Protein AF-0000000080097095 (afdb_homodimer)

Foldseek 3Di:
DPPPPPPPPPPPPCPVPLPFFKKKFKEKEFEDFPPAGDWQWKKWKWFDDDPDIHTFFIDTAHRRRMDMGMGIDGDNDQTWMKMKIWDCRVNPDPPKTKIDMDIDDRVQMDGDGDGPDYHYPYYDHPNDDDPPIDIGHPPRD/DPPPPPPPPPPPPCPVPLPFFKKKFKEKEFEDFPPAGDWQWKKWKWFDDDPDIHTFFIDTAHRRRMDMGMGIDGDNDQTWMKMKIWDCRVNDDPPKTKIDMDIDDRVQMDGDGDGPDYHYPYYDHPNDDDPPIDIGHPPRD

pLDDT: mean 89.43, std 16.98, range [36.22, 98.94]

InterPro domains:
  IPR001534 Transthyretin-like [PF01060] (28-105)
  IPR001534 Transthyretin-like [PTHR21700] (3-140)
  IPR038479 Transthyretin-like superfamily [G3DSA:2.60.40.3330] (22-132)

Organism: NCBI:txid1611254

Sequence (282 aa):
MMKCLLVLLATISCTFAGVGFKQSVAVKGRLICNDGPAKDVRVKMYDKDVLMDTKLDDKTTDGNGEFYLTGGDSEISSIDPRVNIYHDCDDGWTPCQRRLTVGVPDKYITNGDKPTKVFDLGTIQLAGKWVGETRDCIHRHMMKCLLVLLATISCTFAGVGFKQSVAVKGRLICNDGPAKDVRVKMYDKDVLMDTKLDDKTTDGNGEFYLTGGDSEISSIDPRVNIYHDCDDGWTPCQRRLTVGVPDKYITNGDKPTKVFDLGTIQLAGKWVGETRDCIHRH

Nearest PDB structures (foldseek):
  2igl-assembly1_C  TM=6.057E-01  e=2.555E-04  Escherichia coli K-12
  4mrb-assembly1_A-2  TM=5.296E-01  e=4.686E-03  Homo sapiens
  5urm-assembly1_A  TM=3.903E-01  e=3.291E-01  Homo sapiens
  7bdk-assembly1_B  TM=3.836E-01  e=1.127E+00  Homo sapiens
  5dfz-assembly1_A  TM=5.109E-01  e=4.825E+00  Saccharomyces cerevisiae S288C

Solvent-accessible surface area (backbone atoms only — not comparable to full-atom values): 15391 Å² total; per-residue (Å²): 134,86,77,79,77,74,74,74,74,72,72,74,71,70,68,76,57,86,77,37,50,47,30,7,34,27,39,35,36,28,32,25,39,74,93,38,52,32,50,70,31,42,37,34,31,28,32,60,52,93,84,64,64,42,81,35,35,78,48,53,20,38,88,72,6,35,43,75,44,55,33,59,50,68,30,78,59,85,82,44,41,31,38,37,38,44,39,59,53,92,53,88,57,81,71,36,24,45,29,43,49,35,28,57,50,67,87,39,52,21,83,31,90,59,50,83,42,71,43,59,49,38,28,43,33,51,46,43,47,49,49,56,53,46,79,39,66,74,80,66,127,131,84,78,80,78,74,75,74,73,71,72,72,71,70,68,76,57,87,79,36,50,48,28,8,33,27,39,34,36,30,31,24,39,74,93,38,53,32,48,70,31,43,38,35,31,28,31,61,52,92,85,64,64,43,82,36,36,78,48,53,20,38,87,70,6,37,44,76,45,56,34,58,50,68,30,77,58,83,79,44,42,32,38,37,38,44,39,57,50,95,53,89,57,82,72,38,26,44,30,43,48,35,28,56,50,68,89,39,52,22,81,30,90,58,50,82,43,71,44,61,50,36,27,44,35,51,44,44,46,49,48,56,54,45,78,39,65,74,78,66,127

Radius of gyration: 27.05 Å; Cα contacts (8 Å, |Δi|>4): 683; chains: 2; bounding box: 42×134×75 Å

Structure (mmCIF, N/CA/C/O backbone):
data_AF-0000000080097095-model_v1
#
loop_
_entity.id
_entity.type
_entity.pdbx_description
1 polymer 'Uncharacterized protein'
#
loop_
_atom_site.group_PDB
_atom_site.id
_atom_site.type_symbol
_atom_site.label_atom_id
_atom_site.label_alt_id
_atom_site.label_comp_id
_atom_site.label_asym_id
_atom_site.label_entity_id
_atom_site.label_seq_id
_atom_site.pdbx_PDB_ins_code
_atom_site.Cartn_x
_atom_site.Cartn_y
_atom_site.Cartn_z
_atom_site.occupancy
_atom_site.B_iso_or_equiv
_atom_site.auth_seq_id
_atom_site.auth_comp_id
_atom_site.auth_asym_id
_atom_site.auth_atom_id
_atom_site.pdbx_PDB_model_num
ATOM 1 N N . MET A 1 1 ? 14.68 -79.375 -4.523 1 37.25 1 MET A N 1
ATOM 2 C CA . MET A 1 1 ? 14.266 -78.25 -5.391 1 37.25 1 MET A CA 1
ATOM 3 C C . MET A 1 1 ? 13.57 -77.125 -4.59 1 37.25 1 MET A C 1
ATOM 5 O O . MET A 1 1 ? 12.391 -77.25 -4.27 1 37.25 1 MET A O 1
ATOM 9 N N . MET A 1 2 ? 14.227 -76.75 -3.459 1 49.59 2 MET A N 1
ATOM 10 C CA . MET A 1 2 ? 13.805 -75.625 -2.633 1 49.59 2 MET A CA 1
ATOM 11 C C . MET A 1 2 ? 13.586 -74.375 -3.484 1 49.59 2 MET A C 1
ATOM 13 O O . MET A 1 2 ? 14.516 -73.875 -4.113 1 49.59 2 MET A O 1
ATOM 17 N N . LYS A 1 3 ? 12.383 -74.125 -4.199 1 52.66 3 LYS A N 1
ATOM 18 C CA . LYS A 1 3 ? 11.93 -73 -4.969 1 52.66 3 LYS A CA 1
ATOM 19 C C . LYS A 1 3 ? 12.125 -71.688 -4.188 1 52.66 3 LYS A C 1
ATOM 21 O O . LYS A 1 3 ? 11.648 -71.562 -3.059 1 52.66 3 LYS A O 1
ATOM 26 N N . CYS A 1 4 ? 13.273 -70.938 -4.348 1 50.09 4 CYS A N 1
ATOM 27 C CA . CYS A 1 4 ? 13.562 -69.562 -3.943 1 50.09 4 CYS A CA 1
ATOM 28 C C . CYS A 1 4 ? 12.414 -68.625 -4.305 1 50.09 4 CYS A C 1
ATOM 30 O O . CYS A 1 4 ? 12.086 -68.438 -5.48 1 50.09 4 CYS A O 1
ATOM 32 N N . LEU A 1 5 ? 11.336 -68.625 -3.506 1 48.81 5 LEU A N 1
ATOM 33 C CA . LEU A 1 5 ? 10.32 -67.562 -3.633 1 48.81 5 LEU A CA 1
ATOM 34 C C . LEU A 1 5 ? 10.969 -66.188 -3.637 1 48.81 5 LEU A C 1
ATOM 36 O O . LEU A 1 5 ? 11.523 -65.75 -2.625 1 48.81 5 LEU A O 1
ATOM 40 N N . LEU A 1 6 ? 11.656 -65.75 -4.723 1 47.12 6 LEU A N 1
ATOM 41 C CA . LEU A 1 6 ? 12.047 -64.375 -4.902 1 47.12 6 LEU A CA 1
ATOM 42 C C . LEU A 1 6 ? 10.852 -63.438 -4.699 1 47.12 6 LEU A C 1
ATOM 44 O O . LEU A 1 6 ? 9.898 -63.5 -5.477 1 47.12 6 LEU A O 1
ATOM 48 N N . VAL A 1 7 ? 10.508 -63.156 -3.439 1 50.09 7 VAL A N 1
ATOM 49 C CA . VAL A 1 7 ? 9.586 -62.062 -3.162 1 50.09 7 VAL A CA 1
ATOM 50 C C . VAL A 1 7 ? 10.047 -60.781 -3.895 1 50.09 7 VAL A C 1
ATOM 52 O O . VAL A 1 7 ? 11.109 -60.25 -3.598 1 50.09 7 VAL A O 1
ATOM 55 N N . LEU A 1 8 ? 9.781 -60.688 -5.191 1 51.94 8 LEU A N 1
ATOM 56 C CA . LEU A 1 8 ? 9.883 -59.406 -5.867 1 51.94 8 LEU A CA 1
ATOM 57 C C . LEU A 1 8 ? 9.172 -58.312 -5.07 1 51.94 8 LEU A C 1
ATOM 59 O O . LEU A 1 8 ? 7.945 -58.312 -4.961 1 51.94 8 LEU A O 1
ATOM 63 N N . LEU A 1 9 ? 9.781 -57.875 -3.943 1 50.66 9 LEU A N 1
ATOM 64 C CA . LEU A 1 9 ? 9.328 -56.625 -3.334 1 50.66 9 LEU A CA 1
ATOM 65 C C . LEU A 1 9 ? 9.234 -55.531 -4.375 1 50.66 9 LEU A C 1
ATOM 67 O O . LEU A 1 9 ? 10.258 -55 -4.832 1 50.66 9 LEU A O 1
ATOM 71 N N . ALA A 1 10 ? 8.25 -55.656 -5.23 1 50.06 10 ALA A N 1
ATOM 72 C CA . ALA A 1 10 ? 7.938 -54.469 -6.027 1 50.06 10 ALA A CA 1
ATOM 73 C C . ALA A 1 10 ? 7.914 -53.219 -5.16 1 50.06 10 ALA A C 1
ATOM 75 O O . ALA A 1 10 ? 7.051 -53.062 -4.289 1 50.06 10 ALA A O 1
ATOM 76 N N . THR A 1 11 ? 9.055 -52.625 -4.844 1 50.91 11 THR A N 1
ATOM 77 C CA . THR A 1 11 ? 9.086 -51.281 -4.312 1 50.91 11 THR A CA 1
ATOM 78 C C . THR A 1 11 ? 8.109 -50.375 -5.062 1 50.91 11 THR A C 1
ATOM 80 O O . THR A 1 11 ? 8.273 -50.125 -6.258 1 50.91 11 THR A O 1
ATOM 83 N N . ILE A 1 12 ? 6.836 -50.469 -4.809 1 49.47 12 ILE A N 1
ATOM 84 C CA . ILE A 1 12 ? 5.941 -49.406 -5.238 1 49.47 12 ILE A CA 1
ATOM 85 C C . ILE A 1 12 ? 6.574 -48.062 -4.941 1 49.47 12 ILE A C 1
ATOM 87 O O . ILE A 1 12 ? 6.719 -47.688 -3.779 1 49.47 12 ILE A O 1
ATOM 91 N N . SER A 1 13 ? 7.637 -47.75 -5.66 1 47.66 13 SER A N 1
ATOM 92 C CA . SER A 1 13 ? 7.996 -46.344 -5.617 1 47.66 13 SER A CA 1
ATOM 93 C C . SER A 1 13 ? 6.762 -45.438 -5.727 1 47.66 13 SER A C 1
ATOM 95 O O . SER A 1 13 ? 6.156 -45.344 -6.793 1 47.66 13 SER A O 1
ATOM 97 N N . CYS A 1 14 ? 5.949 -45.406 -4.715 1 43.94 14 CYS A N 1
ATOM 98 C CA . CYS A 1 14 ? 4.988 -44.312 -4.641 1 43.94 14 CYS A CA 1
ATOM 99 C C . CYS A 1 14 ? 5.645 -43 -5.02 1 43.94 14 CYS A C 1
ATOM 101 O O . CYS A 1 14 ? 6.328 -42.375 -4.199 1 43.94 14 CYS A O 1
ATOM 103 N N . THR A 1 15 ? 6.223 -43 -6.188 1 42.53 15 THR A N 1
ATOM 104 C CA . THR A 1 15 ? 6.5 -41.625 -6.57 1 42.53 15 THR A CA 1
ATOM 105 C C . THR A 1 15 ? 5.332 -40.719 -6.195 1 42.53 15 THR A C 1
ATOM 107 O O . THR A 1 15 ? 4.238 -40.844 -6.75 1 42.53 15 THR A O 1
ATOM 110 N N . PHE A 1 16 ? 5.148 -40.469 -4.891 1 43.09 16 PHE A N 1
ATOM 111 C CA . PHE A 1 16 ? 4.305 -39.344 -4.539 1 43.09 16 PHE A CA 1
ATOM 112 C C . PHE A 1 16 ? 4.527 -38.188 -5.5 1 43.09 16 PHE A C 1
ATOM 114 O O . PHE A 1 16 ? 5.465 -37.406 -5.328 1 43.09 16 PHE A O 1
ATOM 121 N N . ALA A 1 17 ? 4.715 -38.469 -6.801 1 46.72 17 ALA A N 1
ATOM 122 C CA . ALA A 1 17 ? 4.641 -37.281 -7.652 1 46.72 17 ALA A CA 1
ATOM 123 C C . ALA A 1 17 ? 3.76 -36.188 -7.016 1 46.72 17 ALA A C 1
ATOM 125 O O . ALA A 1 17 ? 2.992 -36.469 -6.094 1 46.72 17 ALA A O 1
ATOM 126 N N . GLY A 1 18 ? 3.912 -34.75 -7.469 1 51.16 18 GLY A N 1
ATOM 127 C CA . GLY A 1 18 ? 3.258 -33.531 -7.066 1 51.16 18 GLY A CA 1
ATOM 128 C C . GLY A 1 18 ? 1.767 -33.688 -6.84 1 51.16 18 GLY A C 1
ATOM 129 O O . GLY A 1 18 ? 0.965 -33.406 -7.738 1 51.16 18 GLY A O 1
ATOM 130 N N . VAL A 1 19 ? 1.366 -34.469 -6.004 1 61.53 19 VAL A N 1
ATOM 131 C CA . VAL A 1 19 ? -0.007 -34.656 -5.551 1 61.53 19 VAL A CA 1
ATOM 132 C C . VAL A 1 19 ? -0.597 -33.344 -5.094 1 61.53 19 VAL A C 1
ATOM 134 O O . VAL A 1 19 ? -0.07 -32.688 -4.176 1 61.53 19 VAL A O 1
ATOM 137 N N . GLY A 1 20 ? -1.041 -32.438 -6.055 1 80.5 20 GLY A N 1
ATOM 138 C CA . GLY A 1 20 ? -1.827 -31.219 -5.848 1 80.5 20 GLY A CA 1
ATOM 139 C C . GLY A 1 20 ? -2.402 -30.656 -7.133 1 80.5 20 GLY A C 1
ATOM 140 O O . GLY A 1 20 ? -2.262 -31.266 -8.203 1 80.5 20 GLY A O 1
ATOM 141 N N . PHE A 1 21 ? -3.334 -29.859 -7.102 1 91 21 PHE A N 1
ATOM 142 C CA . PHE A 1 21 ? -3.963 -29.156 -8.211 1 91 21 PHE A CA 1
ATOM 143 C C . PHE A 1 21 ? -3.119 -27.953 -8.641 1 91 21 PHE A C 1
ATOM 145 O O . PHE A 1 21 ? -2.611 -27.219 -7.801 1 91 21 PHE A O 1
ATOM 152 N N . LYS A 1 22 ? -2.893 -27.953 -10 1 95.56 22 LYS A N 1
ATOM 153 C CA . LYS A 1 22 ? -2.186 -26.781 -10.539 1 95.56 22 LYS A CA 1
ATOM 154 C C . LYS A 1 22 ? -3.016 -25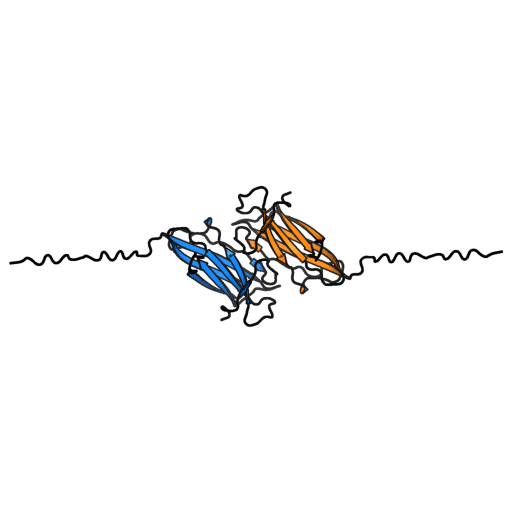.516 -10.391 1 95.56 22 LYS A C 1
ATOM 156 O O . LYS A 1 22 ? -4.211 -25.516 -10.688 1 95.56 22 LYS A O 1
ATOM 161 N N . GLN A 1 23 ? -2.42 -24.516 -9.852 1 97.75 23 GLN A N 1
ATOM 162 C CA . GLN A 1 23 ? -3.037 -23.203 -9.688 1 97.75 23 GLN A CA 1
ATOM 163 C C . GLN A 1 23 ? -2.133 -22.109 -10.227 1 97.75 23 GLN A C 1
ATOM 165 O O . GLN A 1 23 ? -0.907 -22.219 -10.188 1 97.75 23 GLN A O 1
ATOM 170 N N . SER A 1 24 ? -2.74 -21.094 -10.82 1 98.44 24 SER A N 1
ATOM 171 C CA . SER A 1 24 ? -1.976 -19.984 -11.406 1 98.44 24 SER A CA 1
ATOM 172 C C . SER A 1 24 ? -2.557 -18.641 -11.008 1 98.44 24 SER A C 1
ATOM 174 O O . SER A 1 24 ? -3.707 -18.562 -10.57 1 98.44 24 SER A O 1
ATOM 176 N N . VAL A 1 25 ? -1.732 -17.609 -11.117 1 98.75 25 VAL A N 1
ATOM 177 C CA . VAL A 1 25 ? -2.117 -16.266 -10.727 1 98.75 25 VAL A CA 1
ATOM 178 C C . VAL A 1 25 ? -1.371 -15.242 -11.586 1 98.75 25 VAL A C 1
ATOM 180 O O . VAL A 1 25 ? -0.233 -15.484 -12 1 98.75 25 VAL A O 1
ATOM 183 N N . ALA A 1 26 ? -2.031 -14.133 -11.906 1 98.94 26 ALA A N 1
ATOM 184 C CA . ALA A 1 26 ? -1.438 -12.984 -12.594 1 98.94 26 ALA A CA 1
ATOM 185 C C . ALA A 1 26 ? -1.675 -11.695 -11.82 1 98.94 26 ALA A C 1
ATOM 187 O O . ALA A 1 26 ? -2.762 -11.477 -11.281 1 98.94 26 ALA A O 1
ATOM 188 N N . VAL A 1 27 ? -0.647 -10.922 -11.711 1 98.94 27 VAL A N 1
ATOM 189 C CA . VAL A 1 27 ? -0.708 -9.648 -11 1 98.94 27 VAL A CA 1
ATOM 190 C C . VAL A 1 27 ? -0.067 -8.547 -11.844 1 98.94 27 VAL A C 1
ATOM 192 O O . VAL A 1 27 ? 0.983 -8.758 -12.453 1 98.94 27 VAL A O 1
ATOM 195 N N . LYS A 1 28 ? -0.673 -7.422 -11.875 1 98.94 28 LYS A N 1
ATOM 196 C CA . LYS A 1 28 ? -0.069 -6.25 -12.508 1 98.94 28 LYS A CA 1
ATOM 197 C C . LYS A 1 28 ? -0.118 -5.039 -11.586 1 98.94 28 LYS A C 1
ATOM 199 O O . LYS A 1 28 ? -0.824 -5.051 -10.57 1 98.94 28 LYS A O 1
ATOM 204 N N . GLY A 1 29 ? 0.636 -4.078 -11.898 1 98.88 29 GLY A N 1
ATOM 205 C CA . GLY A 1 29 ? 0.622 -2.826 -11.164 1 98.88 29 GLY A CA 1
ATOM 206 C C . GLY A 1 29 ? 1.618 -1.812 -11.688 1 98.88 29 GLY A C 1
ATOM 207 O O . GLY A 1 29 ? 2.297 -2.062 -12.688 1 98.88 29 GLY A O 1
ATOM 208 N N . ARG A 1 30 ? 1.592 -0.68 -11.07 1 98.94 30 ARG A N 1
ATOM 209 C CA . ARG A 1 30 ? 2.506 0.42 -11.367 1 98.94 30 ARG A CA 1
ATOM 210 C C . ARG A 1 30 ? 3.107 0.99 -10.086 1 98.94 30 ARG A C 1
ATOM 212 O O . ARG A 1 30 ? 2.41 1.14 -9.078 1 98.94 30 ARG A O 1
ATOM 219 N N . LEU A 1 31 ? 4.332 1.242 -10.188 1 98.94 31 LEU A N 1
ATOM 220 C CA . LEU A 1 31 ? 5.027 1.839 -9.055 1 98.94 31 LEU A CA 1
ATOM 221 C C . LEU A 1 31 ? 5.492 3.254 -9.391 1 98.94 31 LEU A C 1
ATOM 223 O O . LEU A 1 31 ? 5.961 3.514 -10.5 1 98.94 31 LEU A O 1
ATOM 227 N N . ILE A 1 32 ? 5.309 4.129 -8.445 1 98.94 32 ILE A N 1
ATOM 228 C CA . ILE A 1 32 ? 5.828 5.484 -8.578 1 98.94 32 ILE A CA 1
ATOM 229 C C . ILE A 1 32 ? 6.684 5.832 -7.363 1 98.94 32 ILE A C 1
ATOM 231 O O . ILE A 1 32 ? 6.496 5.27 -6.281 1 98.94 32 ILE A O 1
ATOM 235 N N . CYS A 1 33 ? 7.625 6.656 -7.551 1 98.69 33 CYS A N 1
ATOM 236 C CA . CYS A 1 33 ? 8.43 7.277 -6.508 1 98.69 33 CYS A CA 1
ATOM 237 C C . CYS A 1 33 ? 8.359 8.797 -6.594 1 98.69 33 CYS A C 1
ATOM 239 O O . CYS A 1 33 ? 8.93 9.398 -7.508 1 98.69 33 CYS A O 1
ATOM 241 N N . ASN A 1 34 ? 7.668 9.312 -5.641 1 97.56 34 ASN A N 1
ATOM 242 C CA . ASN A 1 34 ? 7.391 10.75 -5.664 1 97.56 34 ASN A CA 1
ATOM 243 C C . ASN A 1 34 ? 6.617 11.148 -6.918 1 97.56 34 ASN A C 1
ATOM 245 O O . ASN A 1 34 ? 5.504 10.664 -7.145 1 97.56 34 ASN A O 1
ATOM 249 N N . ASP A 1 35 ? 7.191 11.898 -7.805 1 95.5 35 ASP A N 1
ATOM 250 C CA . ASP A 1 35 ? 6.406 12.484 -8.891 1 95.5 35 ASP A CA 1
ATOM 251 C C . ASP A 1 35 ? 6.625 11.727 -10.195 1 95.5 35 ASP A C 1
ATOM 253 O O . ASP A 1 35 ? 6.125 12.141 -11.242 1 95.5 35 ASP A O 1
ATOM 257 N N . GLY A 1 36 ? 7.297 10.57 -10.086 1 98.06 36 GLY A N 1
ATOM 258 C CA . GLY A 1 36 ? 7.586 9.883 -11.328 1 98.06 36 GLY A CA 1
ATOM 259 C C . GLY A 1 36 ? 7.531 8.375 -11.211 1 98.06 36 GLY A C 1
ATOM 260 O O . GLY A 1 36 ? 7.418 7.84 -10.102 1 98.06 36 GLY A O 1
ATOM 261 N N . PRO A 1 37 ? 7.57 7.742 -12.477 1 98.81 37 PRO A N 1
ATOM 262 C CA . PRO A 1 37 ? 7.57 6.277 -12.453 1 98.81 37 PRO A CA 1
ATOM 263 C C . PRO A 1 37 ? 8.789 5.699 -11.734 1 98.81 37 PRO A C 1
ATOM 265 O O . PRO A 1 37 ? 9.883 6.262 -11.828 1 98.81 37 PRO A O 1
ATOM 268 N N . ALA A 1 38 ? 8.602 4.738 -10.969 1 98.75 38 ALA A N 1
ATOM 269 C CA . ALA A 1 38 ? 9.719 4 -10.383 1 98.75 38 ALA A CA 1
ATOM 270 C C . ALA A 1 38 ? 10.195 2.893 -11.312 1 98.75 38 ALA A C 1
ATOM 272 O O . ALA A 1 38 ? 9.688 1.772 -11.273 1 98.75 38 ALA A O 1
ATOM 273 N N . LYS A 1 39 ? 11.141 3.148 -12.055 1 98.19 39 LYS A N 1
ATOM 274 C CA . LYS A 1 39 ? 11.688 2.211 -13.031 1 98.19 39 LYS A CA 1
ATOM 275 C C . LYS A 1 39 ? 12.703 1.276 -12.383 1 98.19 39 LYS A C 1
ATOM 277 O O . LYS A 1 39 ? 13.328 1.63 -11.383 1 98.19 39 LYS A O 1
ATOM 282 N N . ASP A 1 40 ? 12.844 0.054 -12.891 1 97.38 40 ASP A N 1
ATOM 283 C CA . ASP A 1 40 ? 13.852 -0.935 -12.523 1 97.38 40 ASP A CA 1
ATOM 284 C C . ASP A 1 40 ? 13.719 -1.336 -11.055 1 97.38 40 ASP A C 1
ATOM 286 O O . ASP A 1 40 ? 14.719 -1.567 -10.375 1 97.38 40 ASP A O 1
ATOM 290 N N . VAL A 1 41 ? 12.516 -1.304 -10.594 1 98.12 41 VAL A N 1
ATOM 291 C CA . VAL A 1 41 ? 12.219 -1.816 -9.258 1 98.12 41 VAL A CA 1
ATOM 292 C C . VAL A 1 41 ? 11.953 -3.318 -9.336 1 98.12 41 VAL A C 1
ATOM 294 O O . VAL A 1 41 ? 11.148 -3.775 -10.148 1 98.12 41 VAL A O 1
ATOM 297 N N . ARG A 1 42 ? 12.609 -4.074 -8.469 1 98.25 42 ARG A N 1
ATOM 298 C CA . ARG A 1 42 ? 12.43 -5.523 -8.445 1 98.25 42 ARG A CA 1
ATOM 299 C C . ARG A 1 42 ? 11.117 -5.898 -7.758 1 98.25 42 ARG A C 1
ATOM 301 O O . ARG A 1 42 ? 10.828 -5.422 -6.656 1 98.25 42 ARG A O 1
ATOM 308 N N . VAL A 1 43 ? 10.336 -6.688 -8.469 1 98.81 43 VAL A N 1
ATOM 309 C CA . VAL A 1 43 ? 9.062 -7.203 -7.969 1 98.81 43 VAL A CA 1
ATOM 310 C C . VAL A 1 43 ? 9.047 -8.727 -8.086 1 98.81 43 VAL A C 1
ATOM 312 O O . VAL A 1 43 ? 9.18 -9.273 -9.18 1 98.81 43 VAL A O 1
ATOM 315 N N . LYS A 1 44 ? 8.883 -9.367 -6.926 1 98.5 44 LYS A N 1
ATOM 316 C CA . LYS A 1 44 ? 8.852 -10.828 -6.906 1 98.5 44 LYS A CA 1
ATOM 317 C C . LYS A 1 44 ? 7.52 -11.344 -6.367 1 98.5 44 LYS A C 1
ATOM 319 O O . LYS A 1 44 ? 6.965 -10.773 -5.426 1 98.5 44 LYS A O 1
ATOM 324 N N . MET A 1 45 ? 7.086 -12.367 -6.992 1 98.69 45 MET A N 1
ATOM 325 C CA . MET A 1 45 ? 5.906 -13.07 -6.484 1 98.69 45 MET A CA 1
ATOM 326 C C . MET A 1 45 ? 6.273 -14.461 -5.996 1 98.69 45 MET A C 1
ATOM 328 O O . MET A 1 45 ? 7.039 -15.172 -6.648 1 98.69 45 MET A O 1
ATOM 332 N N . TYR A 1 46 ? 5.789 -14.781 -4.852 1 97.94 46 TYR A N 1
ATOM 333 C CA . TYR A 1 46 ? 6.023 -16.078 -4.242 1 97.94 46 TYR A CA 1
ATOM 334 C C . TYR A 1 46 ? 4.715 -16.703 -3.764 1 97.94 46 TYR A C 1
ATOM 336 O O . TYR A 1 46 ? 3.754 -15.992 -3.467 1 97.94 46 TYR A O 1
ATOM 344 N N . ASP A 1 47 ? 4.754 -17.953 -3.779 1 97.5 47 ASP A N 1
ATOM 345 C CA . ASP A 1 47 ? 3.744 -18.688 -3.025 1 97.5 47 ASP A CA 1
ATOM 346 C C . ASP A 1 47 ? 4.207 -18.953 -1.595 1 97.5 47 ASP A C 1
ATOM 348 O O . ASP A 1 47 ? 5.215 -19.625 -1.377 1 97.5 47 ASP A O 1
ATOM 352 N N . LYS A 1 48 ? 3.471 -18.359 -0.701 1 95.81 48 LYS A N 1
ATOM 353 C CA . LYS A 1 48 ? 3.826 -18.531 0.705 1 95.81 48 LYS A CA 1
ATOM 354 C C . LYS A 1 48 ? 3.461 -19.922 1.199 1 95.81 48 LYS A C 1
ATOM 356 O O . LYS A 1 48 ? 2.305 -20.344 1.103 1 95.81 48 LYS A O 1
ATOM 361 N N . ASP A 1 49 ? 4.422 -20.609 1.726 1 90.94 49 ASP A N 1
ATOM 362 C CA . ASP A 1 49 ? 4.254 -21.953 2.271 1 90.94 49 ASP A CA 1
ATOM 363 C C . ASP A 1 49 ? 4.77 -22.031 3.705 1 90.94 49 ASP A C 1
ATOM 365 O O . ASP A 1 49 ? 5.352 -21.078 4.215 1 90.94 49 ASP A O 1
ATOM 369 N N . VAL A 1 50 ? 4.449 -23.203 4.348 1 85.5 50 VAL A N 1
ATOM 370 C CA . VAL A 1 50 ? 4.816 -23.391 5.746 1 85.5 50 VAL A CA 1
ATOM 371 C C . VAL A 1 50 ? 6.328 -23.547 5.871 1 85.5 50 VAL A C 1
ATOM 373 O O . VAL A 1 50 ? 6.945 -22.953 6.762 1 85.5 50 VAL A O 1
ATOM 376 N N . LEU A 1 51 ? 6.934 -24.234 4.996 1 84.31 51 LEU A N 1
ATOM 377 C CA . LEU A 1 51 ? 8.359 -24.531 5.129 1 84.31 51 LEU A CA 1
ATOM 378 C C . LEU A 1 51 ? 9.195 -23.578 4.289 1 84.31 51 LEU A C 1
ATOM 380 O O . LEU A 1 51 ? 10.023 -22.844 4.828 1 84.31 51 LEU A O 1
ATOM 384 N N . MET A 1 52 ? 9 -23.656 2.959 1 87 52 MET A N 1
ATOM 385 C CA . MET A 1 52 ? 9.789 -22.812 2.061 1 87 52 MET A CA 1
ATOM 386 C C . MET A 1 52 ? 8.906 -22.203 0.977 1 87 52 MET A C 1
ATOM 388 O O . MET A 1 52 ? 8.227 -22.922 0.248 1 87 52 MET A O 1
ATOM 392 N N . ASP A 1 53 ? 9.062 -20.906 0.885 1 92.62 53 ASP A N 1
ATOM 393 C CA . ASP A 1 53 ? 8.305 -20.203 -0.147 1 92.62 53 ASP A CA 1
ATOM 394 C C . ASP A 1 53 ? 8.781 -20.609 -1.543 1 92.62 53 ASP A C 1
ATOM 396 O O . ASP A 1 53 ? 9.961 -20.859 -1.751 1 92.62 53 ASP A O 1
ATOM 400 N N . THR A 1 54 ? 7.812 -20.75 -2.439 1 95.5 54 THR A N 1
ATOM 401 C CA . THR A 1 54 ? 8.125 -21.016 -3.84 1 95.5 54 THR A CA 1
ATOM 402 C C . THR A 1 54 ? 8.062 -19.734 -4.66 1 95.5 54 THR A C 1
ATOM 404 O O . THR A 1 54 ? 7.039 -19.047 -4.672 1 95.5 54 THR A O 1
ATOM 407 N N . LYS A 1 55 ? 9.203 -19.453 -5.379 1 97.25 55 LYS A N 1
ATOM 408 C CA . LYS A 1 55 ? 9.188 -18.297 -6.277 1 97.25 55 LYS A CA 1
ATOM 409 C C . LYS A 1 55 ? 8.305 -18.562 -7.492 1 97.25 55 LYS A C 1
ATOM 411 O O . LYS A 1 55 ? 8.453 -19.578 -8.164 1 97.25 55 LYS A O 1
ATOM 416 N N . LEU A 1 56 ? 7.398 -17.625 -7.727 1 98.19 56 LEU A N 1
ATOM 417 C CA . LEU A 1 56 ? 6.504 -17.766 -8.867 1 98.19 56 LEU A CA 1
ATOM 418 C C . LEU A 1 56 ? 6.984 -16.922 -10.039 1 98.19 56 LEU A C 1
ATOM 420 O O . LEU A 1 56 ? 6.836 -17.328 -11.203 1 98.19 56 LEU A O 1
ATOM 424 N N . ASP A 1 57 ? 7.449 -15.734 -9.805 1 98.44 57 ASP A N 1
ATOM 425 C CA . ASP A 1 57 ? 7.922 -14.82 -10.844 1 98.44 57 ASP A CA 1
ATOM 426 C C . ASP A 1 57 ? 8.867 -13.766 -10.258 1 98.44 57 ASP A C 1
ATOM 428 O O . ASP A 1 57 ? 8.906 -13.562 -9.047 1 98.44 57 ASP A O 1
ATOM 432 N N . ASP A 1 58 ? 9.68 -13.188 -11.031 1 98.38 58 ASP A N 1
ATOM 433 C CA . ASP A 1 58 ? 10.688 -12.188 -10.68 1 98.38 58 ASP A CA 1
ATOM 434 C C . ASP A 1 58 ? 10.938 -11.227 -11.836 1 98.38 58 ASP A C 1
ATOM 436 O O . ASP A 1 58 ? 11.547 -11.602 -12.836 1 98.38 58 ASP A O 1
ATOM 440 N N . LYS A 1 59 ? 10.422 -10.023 -11.68 1 98.31 59 LYS A N 1
ATOM 441 C CA . LYS A 1 59 ? 10.523 -9.023 -12.734 1 98.31 59 LYS A CA 1
ATOM 442 C C . LYS A 1 59 ? 10.984 -7.68 -12.172 1 98.31 59 LYS A C 1
ATOM 444 O O . LYS A 1 59 ? 11.125 -7.523 -10.961 1 98.31 59 LYS A O 1
ATOM 449 N N . THR A 1 60 ? 11.273 -6.797 -13.078 1 98.38 60 THR A N 1
ATOM 450 C CA . THR A 1 60 ? 11.508 -5.395 -12.758 1 98.38 60 THR A CA 1
ATOM 451 C C . THR A 1 60 ? 10.523 -4.5 -13.5 1 98.38 60 THR A C 1
ATOM 453 O O . THR A 1 60 ? 10.031 -4.855 -14.57 1 98.38 60 THR A O 1
ATOM 456 N N . THR A 1 61 ? 10.219 -3.441 -12.906 1 98.81 61 THR A N 1
ATOM 457 C CA . THR A 1 61 ? 9.312 -2.498 -13.555 1 98.81 61 THR A CA 1
ATOM 458 C C . THR A 1 61 ? 9.969 -1.9 -14.805 1 98.81 61 THR A C 1
ATOM 460 O O . THR A 1 61 ? 11.195 -1.786 -14.875 1 98.81 61 THR A O 1
ATOM 463 N N . ASP A 1 62 ? 9.109 -1.492 -15.734 1 98.81 62 ASP A N 1
ATOM 464 C CA . ASP A 1 62 ? 9.586 -0.878 -16.969 1 98.81 62 ASP A CA 1
ATOM 465 C C . ASP A 1 62 ? 9.727 0.634 -16.812 1 98.81 62 ASP A C 1
ATOM 467 O O . ASP A 1 62 ? 9.727 1.149 -15.688 1 98.81 62 ASP A O 1
ATOM 471 N N . GLY A 1 63 ? 9.922 1.359 -17.922 1 98.56 63 GLY A N 1
ATOM 472 C CA . GLY A 1 63 ? 10.156 2.793 -17.922 1 98.56 63 GLY A CA 1
ATOM 473 C C . GLY A 1 63 ? 8.992 3.588 -17.359 1 98.56 63 GLY A C 1
ATOM 474 O O . GLY A 1 63 ? 9.156 4.73 -16.938 1 98.56 63 GLY A O 1
ATOM 475 N N . ASN A 1 64 ? 7.797 3.008 -17.359 1 98.75 64 ASN A N 1
ATOM 476 C CA . ASN A 1 64 ? 6.602 3.666 -16.828 1 98.75 64 ASN A CA 1
ATOM 477 C C . ASN A 1 64 ? 6.293 3.221 -15.406 1 98.75 64 ASN A C 1
ATOM 479 O O . ASN A 1 64 ? 5.27 3.602 -14.844 1 98.75 64 ASN A O 1
ATOM 483 N N . GLY A 1 65 ? 7.133 2.363 -14.828 1 98.88 65 GLY A N 1
ATOM 484 C CA . GLY A 1 65 ? 6.914 1.835 -13.492 1 98.88 65 GLY A CA 1
ATOM 485 C C . GLY A 1 65 ? 5.965 0.649 -13.469 1 98.88 65 GLY A C 1
ATOM 486 O O . GLY A 1 65 ? 5.477 0.261 -12.398 1 98.88 65 GLY A O 1
ATOM 487 N N . GLU A 1 66 ? 5.715 0.08 -14.625 1 98.94 66 GLU A N 1
ATOM 488 C CA . GLU A 1 66 ? 4.711 -0.98 -14.703 1 98.94 66 GLU A CA 1
ATOM 489 C C . GLU A 1 66 ? 5.359 -2.357 -14.602 1 98.94 66 GLU A C 1
ATOM 491 O O . GLU A 1 66 ? 6.508 -2.545 -15.008 1 98.94 66 GLU A O 1
ATOM 496 N N . PHE A 1 67 ? 4.637 -3.275 -14.07 1 98.94 67 PHE A N 1
ATOM 497 C CA . PHE A 1 67 ? 5.062 -4.668 -14.023 1 98.94 67 PHE A CA 1
ATOM 498 C C . PHE A 1 67 ? 3.887 -5.605 -14.266 1 98.94 67 PHE A C 1
ATOM 500 O O . PHE A 1 67 ? 2.73 -5.215 -14.102 1 98.94 67 PHE A O 1
ATOM 507 N N . TYR A 1 68 ? 4.16 -6.727 -14.68 1 98.94 68 TYR A N 1
ATOM 508 C CA . TYR A 1 68 ? 3.24 -7.84 -14.875 1 98.94 68 TYR A CA 1
ATOM 509 C C . TYR A 1 68 ? 3.889 -9.156 -14.469 1 98.94 68 TYR A C 1
ATOM 511 O O . TYR A 1 68 ? 4.93 -9.539 -15.016 1 98.94 68 TYR A O 1
ATOM 519 N N . LEU A 1 69 ? 3.299 -9.805 -13.492 1 98.88 69 LEU A N 1
ATOM 520 C CA . LEU A 1 69 ? 3.803 -11.07 -12.977 1 98.88 69 LEU A CA 1
ATOM 521 C C . LEU A 1 69 ? 2.828 -12.211 -13.273 1 98.88 69 LEU A C 1
ATOM 523 O O . LEU A 1 69 ? 1.611 -12.023 -13.195 1 98.88 69 LEU A O 1
ATOM 527 N N . THR A 1 70 ? 3.326 -13.289 -13.594 1 98.75 70 THR A N 1
ATOM 528 C CA . THR A 1 70 ? 2.541 -14.508 -13.742 1 98.75 70 THR A CA 1
ATOM 529 C C . THR A 1 70 ? 3.303 -15.719 -13.195 1 98.75 70 THR A C 1
ATOM 531 O O . THR A 1 70 ? 4.527 -15.781 -13.312 1 98.75 70 THR A O 1
ATOM 534 N N . GLY A 1 71 ? 2.543 -16.594 -12.594 1 98.06 71 GLY A N 1
ATOM 535 C CA . GLY A 1 71 ? 3.131 -17.812 -12.094 1 98.06 71 GLY A CA 1
ATOM 536 C C . GLY A 1 71 ? 2.109 -18.766 -11.508 1 98.06 71 GLY A C 1
ATOM 537 O O . GLY A 1 71 ? 0.908 -18.5 -11.531 1 98.06 71 GLY A O 1
ATOM 538 N N . GLY A 1 72 ? 2.602 -19.922 -11.172 1 95.75 72 GLY A N 1
ATOM 539 C CA . GLY A 1 72 ? 1.745 -20.938 -10.602 1 95.75 72 GLY A CA 1
ATOM 540 C C . GLY A 1 72 ? 2.518 -22 -9.844 1 95.75 72 GLY A C 1
ATOM 541 O O . GLY A 1 72 ? 3.75 -22 -9.844 1 95.75 72 GLY A O 1
ATOM 542 N N . ASP A 1 73 ? 1.756 -22.688 -9.125 1 94.5 73 ASP A N 1
ATOM 543 C CA . ASP A 1 73 ? 2.295 -23.797 -8.344 1 94.5 73 ASP A CA 1
ATOM 544 C C . ASP A 1 73 ? 1.261 -24.906 -8.172 1 94.5 73 ASP A C 1
ATOM 546 O O . ASP A 1 73 ? 0.073 -24.688 -8.43 1 94.5 73 ASP A O 1
ATOM 550 N N . SER A 1 74 ? 1.76 -26.094 -7.902 1 93.06 74 SER A N 1
ATOM 551 C CA . SER A 1 74 ? 0.88 -27.219 -7.605 1 93.06 74 SER A CA 1
ATOM 552 C C . SER A 1 74 ? 0.785 -27.453 -6.102 1 93.06 74 SER A C 1
ATOM 554 O O . SER A 1 74 ? 1.804 -27.625 -5.43 1 93.06 74 SER A O 1
ATOM 556 N N . GLU A 1 75 ? -0.41 -27.359 -5.637 1 90.94 75 GLU A N 1
ATOM 557 C CA . GLU A 1 75 ? -0.641 -27.578 -4.215 1 90.94 75 GLU A CA 1
ATOM 558 C C . GLU A 1 75 ? -1.979 -28.281 -3.975 1 90.94 75 GLU A C 1
ATOM 560 O O . GLU A 1 75 ? -2.881 -28.203 -4.809 1 90.94 75 GLU A O 1
ATOM 565 N N . ILE A 1 76 ? -2.049 -29.016 -2.797 1 88.75 76 ILE A N 1
ATOM 566 C CA . ILE A 1 76 ? -3.301 -29.656 -2.422 1 88.75 76 ILE A CA 1
ATOM 567 C C . ILE A 1 76 ? -4.328 -28.609 -2.016 1 88.75 76 ILE A C 1
ATOM 569 O O . ILE A 1 76 ? -5.5 -28.703 -2.381 1 88.75 76 ILE A O 1
ATOM 573 N N . SER A 1 77 ? -3.809 -27.641 -1.32 1 90.12 77 SER A N 1
ATOM 574 C CA . SER A 1 77 ? -4.668 -26.516 -0.953 1 90.12 77 SER A CA 1
ATOM 575 C C . SER A 1 77 ? -4.406 -25.312 -1.843 1 90.12 77 SER A C 1
ATOM 577 O O . SER A 1 77 ? -3.654 -25.391 -2.814 1 90.12 77 SER A O 1
ATOM 579 N N . SER A 1 78 ? -5.152 -24.234 -1.614 1 92.81 78 SER A N 1
ATOM 580 C CA . SER A 1 78 ? -4.945 -23 -2.385 1 92.81 78 SER A CA 1
ATOM 581 C C . SER A 1 78 ? -3.541 -22.453 -2.168 1 92.81 78 SER A C 1
ATOM 583 O O . SER A 1 78 ? -3.029 -22.469 -1.046 1 92.81 78 SER A O 1
ATOM 585 N N . ILE A 1 79 ? -2.959 -22.016 -3.303 1 96.44 79 ILE A N 1
ATOM 586 C CA . ILE A 1 79 ? -1.71 -21.281 -3.137 1 96.44 79 ILE A CA 1
ATOM 587 C C . ILE A 1 79 ? -1.979 -19.953 -2.424 1 96.44 79 ILE A C 1
ATOM 589 O O . ILE A 1 79 ? -3.115 -19.484 -2.408 1 96.44 79 ILE A O 1
ATOM 593 N N . ASP A 1 80 ? -0.97 -19.344 -1.789 1 97.31 80 ASP A N 1
ATOM 594 C CA . ASP A 1 80 ? -1.028 -18.062 -1.089 1 97.31 80 ASP A CA 1
ATOM 595 C C . ASP A 1 80 ? -0.045 -17.062 -1.692 1 97.31 80 ASP A C 1
ATOM 597 O O . ASP A 1 80 ? 0.97 -16.734 -1.075 1 97.31 80 ASP A O 1
ATOM 601 N N . PRO A 1 81 ? -0.382 -16.562 -2.93 1 98.44 81 PRO A N 1
ATOM 602 C CA . PRO A 1 81 ? 0.554 -15.68 -3.625 1 98.44 81 PRO A CA 1
ATOM 603 C C . PRO A 1 81 ? 0.741 -14.344 -2.912 1 98.44 81 PRO A C 1
ATOM 605 O O . PRO A 1 81 ? -0.236 -13.734 -2.471 1 98.44 81 PRO A O 1
ATOM 608 N N . ARG A 1 82 ? 1.977 -13.898 -2.854 1 98.5 82 ARG A N 1
ATOM 609 C CA . ARG A 1 82 ? 2.381 -12.602 -2.311 1 98.5 82 ARG A CA 1
ATOM 610 C C . ARG A 1 82 ? 3.352 -11.898 -3.25 1 98.5 82 ARG A C 1
ATOM 612 O O . ARG A 1 82 ? 4.223 -12.531 -3.844 1 98.5 82 ARG A O 1
ATOM 619 N N . VAL A 1 83 ? 3.174 -10.648 -3.326 1 98.81 83 VAL A N 1
ATOM 620 C CA . VAL A 1 83 ? 4.07 -9.812 -4.117 1 98.81 83 VAL A CA 1
ATOM 621 C C . VAL A 1 83 ? 4.984 -9.016 -3.191 1 98.81 83 VAL A C 1
ATOM 623 O O . VAL A 1 83 ? 4.512 -8.312 -2.293 1 98.81 83 VAL A O 1
ATOM 626 N N . ASN A 1 84 ? 6.266 -9.156 -3.41 1 98.44 84 ASN A N 1
ATOM 627 C CA . ASN A 1 84 ? 7.277 -8.344 -2.746 1 98.44 84 ASN A CA 1
ATOM 628 C C . ASN A 1 84 ? 7.832 -7.27 -3.68 1 98.44 84 ASN A C 1
ATOM 630 O O . ASN A 1 84 ? 8.25 -7.574 -4.801 1 98.44 84 ASN A O 1
ATOM 634 N N . ILE A 1 85 ? 7.781 -6.137 -3.203 1 98.62 85 ILE A N 1
ATOM 635 C CA . ILE A 1 85 ? 8.359 -4.996 -3.908 1 98.62 85 ILE A CA 1
ATOM 636 C C . ILE A 1 85 ? 9.602 -4.504 -3.164 1 98.62 85 ILE A C 1
ATOM 638 O O . ILE A 1 85 ? 9.508 -4.059 -2.018 1 98.62 85 ILE A O 1
ATOM 642 N N . TYR A 1 86 ? 10.758 -4.594 -3.773 1 97.88 86 TYR A N 1
ATOM 643 C CA . TYR A 1 86 ? 12.023 -4.168 -3.193 1 97.88 86 TYR A CA 1
ATOM 644 C C . TYR A 1 86 ? 12.484 -2.842 -3.795 1 97.88 86 TYR A C 1
ATOM 646 O O . TYR A 1 86 ? 12.742 -2.756 -4.996 1 97.88 86 TYR A O 1
ATOM 654 N N . HIS A 1 87 ? 12.641 -1.845 -3.012 1 97.56 87 HIS A N 1
ATOM 655 C CA . HIS A 1 87 ? 12.875 -0.551 -3.643 1 97.56 87 HIS A CA 1
ATOM 656 C C . HIS A 1 87 ? 13.742 0.342 -2.764 1 97.56 87 HIS A C 1
ATOM 658 O O . HIS A 1 87 ? 13.82 0.139 -1.551 1 97.56 87 HIS A O 1
ATOM 664 N N . ASP A 1 88 ? 14.32 1.343 -3.389 1 96.56 88 ASP A N 1
ATOM 665 C CA . ASP A 1 88 ? 15.211 2.289 -2.725 1 96.56 88 ASP A CA 1
ATOM 666 C C . ASP A 1 88 ? 14.617 3.695 -2.723 1 96.56 88 ASP A C 1
ATOM 668 O O . ASP A 1 88 ? 15.336 4.68 -2.566 1 96.56 88 ASP A O 1
ATOM 672 N N . CYS A 1 89 ? 13.328 3.799 -2.971 1 97.75 89 CYS A N 1
ATOM 673 C CA . CYS A 1 89 ? 12.719 5.121 -3.023 1 97.75 8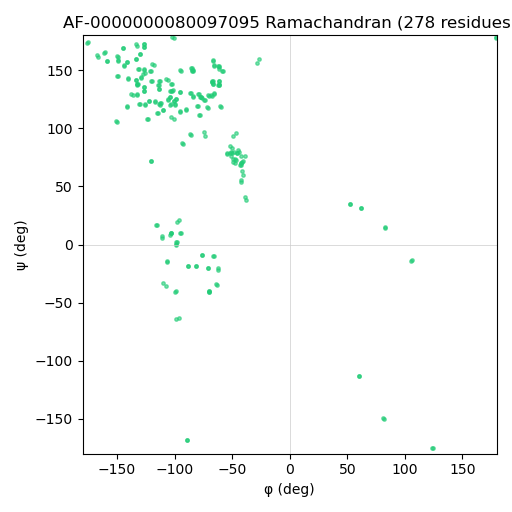9 CYS A CA 1
ATOM 674 C C . CYS A 1 89 ? 12.891 5.855 -1.698 1 97.75 89 CYS A C 1
ATOM 676 O O . CYS A 1 89 ? 12.391 5.41 -0.666 1 97.75 89 CYS A O 1
ATOM 678 N N . ASP A 1 90 ? 13.562 6.949 -1.738 1 96 90 ASP A N 1
ATOM 679 C CA . ASP A 1 90 ? 13.867 7.785 -0.58 1 96 90 ASP A CA 1
ATOM 680 C C . ASP A 1 90 ? 14.516 6.965 0.535 1 96 90 ASP A C 1
ATOM 682 O O . ASP A 1 90 ? 14.195 7.148 1.711 1 96 90 ASP A O 1
ATOM 686 N N . ASP A 1 91 ? 15.289 6.016 0.104 1 91.5 91 ASP A N 1
ATOM 687 C CA . ASP A 1 91 ? 15.961 5.125 1.044 1 91.5 91 ASP A CA 1
ATOM 688 C C . ASP A 1 91 ? 17.469 5.34 1.021 1 91.5 91 ASP A C 1
ATOM 690 O O . ASP A 1 91 ? 18.094 5.305 -0.042 1 91.5 91 ASP A O 1
ATOM 694 N N . GLY A 1 92 ? 18.125 5.699 2.062 1 84.19 92 GLY A N 1
ATOM 695 C CA . GLY A 1 92 ? 19.562 5.957 2.119 1 84.19 92 GLY A CA 1
ATOM 696 C C . GLY A 1 92 ? 20.344 4.828 2.754 1 84.19 92 GLY A C 1
ATOM 697 O O . GLY A 1 92 ? 21.547 4.941 2.959 1 84.19 92 GLY A O 1
ATOM 698 N N . TRP A 1 93 ? 19.734 3.723 2.988 1 86.56 93 TRP A N 1
ATOM 699 C CA . TRP A 1 93 ? 20.391 2.629 3.707 1 86.56 93 TRP A CA 1
ATOM 700 C C . TRP A 1 93 ? 20.828 1.534 2.742 1 86.56 93 TRP A C 1
ATOM 702 O O . TRP A 1 93 ? 20 0.867 2.123 1 86.56 93 TRP A O 1
ATOM 712 N N . THR A 1 94 ? 22.156 1.405 2.545 1 85.88 94 THR A N 1
ATOM 713 C CA . THR A 1 94 ? 22.734 0.309 1.777 1 85.88 94 THR A CA 1
ATOM 714 C C . THR A 1 94 ? 23.438 -0.688 2.699 1 85.88 94 THR A C 1
ATOM 716 O O . THR A 1 94 ? 24.031 -0.299 3.701 1 85.88 94 THR A O 1
ATOM 719 N N . PRO A 1 95 ? 23.344 -2.074 2.402 1 90.69 95 PRO A N 1
ATOM 720 C CA . PRO A 1 95 ? 22.844 -2.664 1.157 1 90.69 95 PRO A CA 1
ATOM 721 C C . PRO A 1 95 ? 21.359 -3.035 1.231 1 90.69 95 PRO A C 1
ATOM 723 O O . PRO A 1 95 ? 20.828 -3.639 0.298 1 90.69 95 PRO A O 1
ATOM 726 N N . CYS A 1 96 ? 20.672 -2.629 2.252 1 95.06 96 CYS A N 1
ATOM 727 C CA . CYS A 1 96 ? 19.297 -3.064 2.434 1 95.06 96 CYS A CA 1
ATOM 728 C C . CYS A 1 96 ? 18.328 -2.176 1.655 1 95.06 96 CYS A C 1
ATOM 730 O O . CYS A 1 96 ? 18.656 -1.029 1.341 1 95.06 96 CYS A O 1
ATOM 732 N N . GLN A 1 97 ? 17.219 -2.738 1.277 1 96.69 97 GLN A N 1
ATOM 733 C CA . GLN A 1 97 ? 16.141 -2.033 0.596 1 96.69 97 GLN A CA 1
ATOM 734 C C . GLN A 1 97 ? 14.844 -2.094 1.405 1 96.69 97 GLN A C 1
ATOM 736 O O . GLN A 1 97 ? 14.664 -2.986 2.236 1 96.69 97 GLN A O 1
ATOM 741 N N . ARG A 1 98 ? 14.008 -1.107 1.152 1 97.56 98 ARG A N 1
ATOM 742 C CA . ARG A 1 98 ? 12.633 -1.189 1.641 1 97.56 98 ARG A CA 1
ATOM 743 C C . ARG A 1 98 ? 11.859 -2.293 0.923 1 97.56 98 ARG A C 1
ATOM 745 O O . ARG A 1 98 ? 12.016 -2.48 -0.286 1 97.56 98 ARG A O 1
ATOM 752 N N . ARG A 1 99 ? 11.055 -3.006 1.676 1 97.94 99 ARG A N 1
ATOM 753 C CA . ARG A 1 99 ? 10.266 -4.082 1.084 1 97.94 99 ARG A CA 1
ATOM 754 C C . ARG A 1 99 ? 8.797 -3.973 1.483 1 97.94 99 ARG A C 1
ATOM 756 O O . ARG A 1 99 ? 8.477 -3.949 2.672 1 97.94 99 ARG A O 1
ATOM 763 N N . LEU A 1 100 ? 7.992 -3.846 0.473 1 98.31 100 LEU A N 1
ATOM 764 C CA . LEU A 1 100 ? 6.543 -3.906 0.633 1 98.31 100 LEU A CA 1
ATOM 765 C C . LEU A 1 100 ? 6.004 -5.258 0.183 1 98.31 100 LEU A C 1
ATOM 767 O O . LEU A 1 100 ? 6.434 -5.793 -0.841 1 98.31 100 LEU A O 1
ATOM 771 N N . THR A 1 101 ? 5.066 -5.801 0.966 1 98.62 101 THR A N 1
ATOM 772 C CA . THR A 1 101 ? 4.473 -7.09 0.628 1 98.62 101 THR A CA 1
ATOM 773 C C . THR A 1 101 ? 2.951 -6.992 0.583 1 98.62 101 THR A C 1
ATOM 775 O O . THR A 1 101 ? 2.334 -6.43 1.49 1 98.62 101 THR A O 1
ATOM 778 N N . VAL A 1 102 ? 2.398 -7.516 -0.449 1 98.75 102 VAL A N 1
ATOM 779 C CA . VAL A 1 102 ? 0.948 -7.555 -0.599 1 98.75 102 VAL A CA 1
ATOM 780 C C . VAL A 1 102 ? 0.511 -8.953 -1.028 1 98.75 102 VAL A C 1
ATOM 782 O O . VAL A 1 102 ? 1.04 -9.508 -1.996 1 98.75 102 VAL A O 1
ATOM 785 N N . GLY A 1 103 ? -0.462 -9.516 -0.323 1 98.5 103 GLY A N 1
ATOM 786 C CA . GLY A 1 103 ? -1.049 -10.789 -0.714 1 98.5 103 GLY A CA 1
ATOM 787 C C . GLY A 1 103 ? -2.15 -10.641 -1.746 1 98.5 103 GLY A C 1
ATOM 788 O O . GLY A 1 103 ? -2.867 -9.641 -1.761 1 98.5 103 GLY A O 1
ATOM 789 N N . VAL A 1 104 ? -2.266 -11.625 -2.535 1 98.56 104 VAL A N 1
ATOM 790 C CA . VAL A 1 104 ? -3.283 -11.664 -3.58 1 98.56 104 VAL A CA 1
ATOM 791 C C . VAL A 1 104 ? -4.512 -12.414 -3.072 1 98.56 104 VAL A C 1
ATOM 793 O O . VAL A 1 104 ? -4.398 -13.516 -2.525 1 98.56 104 VAL A O 1
ATOM 796 N N . PRO A 1 105 ? -5.719 -11.867 -3.23 1 97.69 105 PRO A N 1
ATOM 797 C CA . PRO A 1 105 ? -6.926 -12.578 -2.807 1 97.69 105 PRO A CA 1
ATOM 798 C C . PRO A 1 105 ? -7.129 -13.898 -3.555 1 97.69 105 PRO A C 1
ATOM 800 O O . PRO A 1 105 ? -6.82 -13.992 -4.746 1 97.69 105 PRO A O 1
ATOM 803 N N . ASP A 1 106 ? -7.801 -14.812 -2.939 1 96.19 106 ASP A N 1
ATOM 804 C CA . ASP A 1 106 ? -7.996 -16.156 -3.467 1 96.19 106 ASP A CA 1
ATOM 805 C C . ASP A 1 106 ? -8.789 -16.125 -4.77 1 96.19 106 ASP A C 1
ATOM 807 O O . ASP A 1 106 ? -8.57 -16.953 -5.656 1 96.19 106 ASP A O 1
ATOM 811 N N . LYS A 1 107 ? -9.656 -15.266 -4.859 1 96.56 107 LYS A N 1
ATOM 812 C CA . LYS A 1 107 ? -10.562 -15.25 -6.004 1 96.56 107 LYS A CA 1
ATOM 813 C C . LYS A 1 107 ? -9.805 -14.938 -7.293 1 96.56 107 LYS A C 1
ATOM 815 O O . LYS A 1 107 ? -10.352 -15.07 -8.391 1 96.56 107 LYS A O 1
ATOM 820 N N . TYR A 1 108 ? -8.594 -14.547 -7.176 1 97.94 108 TYR A N 1
ATOM 821 C CA . TYR A 1 108 ? -7.797 -14.273 -8.367 1 97.94 108 TYR A CA 1
ATOM 822 C C . TYR A 1 108 ? -6.898 -15.461 -8.703 1 97.94 108 TYR A C 1
ATOM 824 O O . TYR A 1 108 ? -6.113 -15.406 -9.648 1 97.94 108 TYR A O 1
ATOM 832 N N . ILE A 1 109 ? -6.953 -16.469 -7.934 1 97.88 109 ILE A N 1
ATOM 833 C CA . ILE A 1 109 ? -6.227 -17.703 -8.211 1 97.88 109 ILE A CA 1
ATOM 834 C C . ILE A 1 109 ? -7.039 -18.578 -9.156 1 97.88 109 ILE A C 1
ATOM 836 O O . ILE A 1 109 ? -8.227 -18.812 -8.938 1 97.88 109 ILE A O 1
ATOM 840 N N . THR A 1 110 ? -6.414 -19 -10.219 1 97.75 110 THR A N 1
ATOM 841 C CA . THR A 1 110 ? -7.062 -19.812 -11.234 1 97.75 110 THR A CA 1
ATOM 842 C C . THR A 1 110 ? -6.656 -21.281 -11.094 1 97.75 110 THR A C 1
ATOM 844 O O . THR A 1 110 ? -5.477 -21.578 -10.891 1 97.75 110 THR A O 1
ATOM 847 N N . ASN A 1 111 ? -7.602 -22.141 -11.125 1 95.88 111 ASN A N 1
ATOM 848 C CA . ASN A 1 111 ? -7.266 -23.562 -11.266 1 95.88 111 ASN A CA 1
ATOM 849 C C . ASN A 1 111 ? -6.742 -23.875 -12.672 1 95.88 111 ASN A C 1
ATOM 851 O O . ASN A 1 111 ? -7.406 -23.578 -13.664 1 95.88 111 ASN A O 1
ATOM 855 N N . GLY A 1 112 ? -5.547 -24.297 -12.734 1 96.12 112 GLY A N 1
ATOM 856 C CA . GLY A 1 112 ? -4.93 -24.578 -14.016 1 96.12 112 GLY A CA 1
ATOM 857 C C . GLY A 1 112 ? -3.635 -23.828 -14.234 1 96.12 112 GLY A C 1
ATOM 858 O O . GLY A 1 112 ? -3.17 -23.109 -13.344 1 96.12 112 GLY A O 1
ATOM 859 N N . ASP A 1 113 ? -3.051 -23.953 -15.461 1 94 113 ASP A N 1
ATOM 860 C CA . ASP A 1 113 ? -1.692 -23.5 -15.75 1 94 113 ASP A CA 1
ATOM 861 C C . ASP A 1 113 ? -1.681 -22.031 -16.188 1 94 113 ASP A C 1
ATOM 863 O O . ASP A 1 113 ? -0.631 -21.391 -16.188 1 94 113 ASP A O 1
ATOM 867 N N . LYS A 1 114 ? -2.871 -21.594 -16.594 1 96.81 114 LYS A N 1
ATOM 868 C CA . LYS A 1 114 ? -2.92 -20.234 -17.125 1 96.81 114 LYS A CA 1
ATOM 869 C C . LYS A 1 114 ? -3.902 -19.359 -16.344 1 96.81 114 LYS A C 1
ATOM 871 O O . LYS A 1 114 ? -5.086 -19.688 -16.25 1 96.81 114 LYS A O 1
ATOM 876 N N . PRO A 1 115 ? -3.396 -18.281 -15.844 1 98.25 115 PRO A N 1
ATOM 877 C CA . PRO A 1 115 ? -4.332 -17.406 -15.141 1 98.25 115 PRO A CA 1
ATOM 878 C C . PRO A 1 115 ? -5.441 -16.875 -16.047 1 98.25 115 PRO A C 1
ATOM 880 O O . PRO A 1 115 ? -5.18 -16.516 -17.203 1 98.25 115 PRO A O 1
ATOM 883 N N . THR A 1 116 ? -6.629 -16.812 -15.523 1 97.75 116 THR A N 1
ATOM 884 C CA . THR A 1 116 ? -7.758 -16.297 -16.297 1 97.75 116 THR A CA 1
ATOM 885 C C . THR A 1 116 ? -8.156 -14.906 -15.82 1 97.75 116 THR A C 1
ATOM 887 O O . THR A 1 116 ? -8.969 -14.234 -16.453 1 97.75 116 THR A O 1
ATOM 890 N N . LYS A 1 117 ? -7.691 -14.484 -14.641 1 97.31 117 LYS A N 1
ATOM 891 C CA . LYS A 1 117 ? -7.902 -13.148 -14.086 1 97.31 117 LYS A CA 1
ATOM 892 C C . LYS A 1 117 ? -6.578 -12.492 -13.711 1 97.31 117 LYS A C 1
ATOM 894 O O . LYS A 1 117 ? -5.609 -13.18 -13.375 1 97.31 117 LYS A O 1
ATOM 899 N N . VAL A 1 118 ? -6.566 -11.219 -13.852 1 98.62 118 VAL A N 1
ATOM 900 C CA . VAL A 1 118 ? -5.395 -10.453 -13.445 1 98.62 118 VAL A CA 1
ATOM 901 C C . VAL A 1 118 ? -5.734 -9.578 -12.242 1 98.62 118 VAL A C 1
ATOM 903 O O . VAL A 1 118 ? -6.723 -8.844 -12.266 1 98.62 118 VAL A O 1
ATOM 906 N N . PHE A 1 119 ? -5.027 -9.758 -11.148 1 98.81 119 PHE A N 1
ATOM 907 C CA . PHE A 1 119 ? -5.176 -8.867 -10 1 98.81 119 PHE A CA 1
ATOM 908 C C . PHE A 1 119 ? -4.395 -7.578 -10.211 1 98.81 119 PHE A C 1
ATOM 910 O O . PHE A 1 119 ? -3.168 -7.602 -10.352 1 98.81 119 PHE A O 1
ATOM 917 N N . ASP A 1 120 ? -5.066 -6.449 -10.227 1 98.88 120 ASP A N 1
ATOM 918 C CA . ASP A 1 120 ? -4.449 -5.141 -10.414 1 98.88 120 ASP A CA 1
ATOM 919 C C . ASP A 1 120 ? -4.164 -4.473 -9.07 1 98.88 120 ASP A C 1
ATOM 921 O O . ASP A 1 120 ? -5.09 -4.074 -8.359 1 98.88 120 ASP A O 1
ATOM 925 N N . LEU A 1 121 ? -2.867 -4.312 -8.812 1 98.75 121 LEU A N 1
ATOM 926 C CA . LEU A 1 121 ? -2.447 -3.721 -7.543 1 98.75 121 LEU A CA 1
ATOM 927 C C . LEU A 1 121 ? -2.664 -2.211 -7.551 1 98.75 121 LEU A C 1
ATOM 929 O O . LEU A 1 121 ? -2.6 -1.564 -6.504 1 98.75 121 LEU A O 1
ATOM 933 N N . GLY A 1 122 ? -2.998 -1.678 -8.711 1 98.75 122 GLY A N 1
ATOM 934 C CA . GLY A 1 122 ? -3.115 -0.233 -8.836 1 98.75 122 GLY A CA 1
ATOM 935 C C . GLY A 1 122 ? -1.78 0.458 -9.039 1 98.75 122 GLY A C 1
ATOM 936 O O . GLY A 1 122 ? -0.913 -0.051 -9.75 1 98.75 122 GLY A O 1
ATOM 937 N N . THR A 1 123 ? -1.643 1.686 -8.586 1 98.88 123 THR A N 1
ATOM 938 C CA . THR A 1 123 ? -0.422 2.484 -8.602 1 98.88 123 THR A CA 1
ATOM 939 C C . THR A 1 123 ? 0.062 2.758 -7.18 1 98.88 123 THR A C 1
ATOM 941 O O . THR A 1 123 ? -0.569 3.514 -6.438 1 98.88 123 THR A O 1
ATOM 944 N N . ILE A 1 124 ? 1.164 2.221 -6.812 1 98.94 124 ILE A N 1
ATOM 945 C CA . ILE A 1 124 ? 1.662 2.316 -5.441 1 98.94 124 ILE A CA 1
ATOM 946 C C . ILE A 1 124 ? 2.736 3.398 -5.359 1 98.94 124 ILE A C 1
ATOM 948 O O . ILE A 1 124 ? 3.713 3.371 -6.113 1 98.94 124 ILE A O 1
ATOM 952 N N . GLN A 1 125 ? 2.516 4.363 -4.488 1 98.94 125 GLN A N 1
ATOM 953 C CA . GLN A 1 125 ? 3.508 5.375 -4.145 1 98.94 125 GLN A CA 1
ATOM 954 C C . GLN A 1 125 ? 4.547 4.82 -3.172 1 98.94 125 GLN A C 1
ATOM 956 O O . GLN A 1 125 ? 4.277 4.688 -1.977 1 98.94 125 GLN A O 1
ATOM 961 N N . LEU A 1 126 ? 5.758 4.676 -3.662 1 98.88 126 LEU A N 1
ATOM 962 C CA . LEU A 1 126 ? 6.785 3.994 -2.881 1 98.88 126 LEU A CA 1
ATOM 963 C C . LEU A 1 126 ? 7.41 4.941 -1.861 1 98.88 126 LEU A C 1
ATOM 965 O O . LEU A 1 126 ? 8.055 4.496 -0.909 1 98.88 126 LEU A O 1
ATOM 969 N N . ALA A 1 127 ? 7.242 6.234 -2.074 1 98.69 127 ALA A N 1
ATOM 970 C CA . ALA A 1 127 ? 7.812 7.199 -1.136 1 98.69 127 ALA A CA 1
ATOM 971 C C . ALA A 1 127 ? 7.059 7.188 0.19 1 98.69 127 ALA A C 1
ATOM 973 O O . ALA A 1 127 ? 7.559 7.684 1.201 1 98.69 127 ALA A O 1
ATOM 974 N N . GLY A 1 128 ? 5.828 6.656 0.106 1 98.5 128 GLY A N 1
ATOM 975 C CA . GLY A 1 128 ? 5.062 6.562 1.339 1 98.5 128 GLY A CA 1
ATOM 976 C C . GLY A 1 128 ? 5.723 5.684 2.385 1 98.5 128 GLY A C 1
ATOM 977 O O . GLY A 1 128 ? 6.414 4.719 2.047 1 98.5 128 GLY A O 1
ATOM 978 N N . LYS A 1 129 ? 5.441 6.035 3.625 1 97.44 129 LYS A N 1
ATOM 979 C CA . LYS A 1 129 ? 5.898 5.207 4.738 1 97.44 129 LYS A CA 1
ATOM 980 C C . LYS A 1 129 ? 4.836 4.184 5.137 1 97.44 129 LYS A C 1
ATOM 982 O O . LYS A 1 129 ? 4.07 4.41 6.078 1 97.44 129 LYS A O 1
ATOM 987 N N . TRP A 1 130 ? 4.887 3.141 4.5 1 98.06 130 TRP A N 1
ATOM 988 C CA . TRP A 1 130 ? 3.852 2.127 4.68 1 98.06 130 TRP A CA 1
ATOM 989 C C . TRP A 1 130 ? 4.059 1.362 5.98 1 98.06 130 TRP A C 1
ATOM 991 O O . TRP A 1 130 ? 5.129 0.795 6.215 1 98.06 130 TRP A O 1
ATOM 1001 N N . VAL A 1 131 ? 3.039 1.315 6.793 1 97.75 131 VAL A N 1
ATOM 1002 C CA . VAL A 1 131 ? 3.119 0.49 7.992 1 97.75 131 VAL A CA 1
ATOM 1003 C C . VAL A 1 131 ? 3.154 -0.986 7.605 1 97.75 131 VAL A C 1
ATOM 1005 O O . VAL A 1 131 ? 2.316 -1.451 6.828 1 97.75 131 VAL A O 1
ATOM 1008 N N . GLY A 1 132 ? 4.125 -1.711 8.102 1 97.12 132 GLY A N 1
ATOM 1009 C CA . GLY A 1 132 ? 4.289 -3.117 7.773 1 97.12 132 GLY A CA 1
ATOM 1010 C C . GLY A 1 132 ? 5.449 -3.379 6.832 1 97.12 132 GLY A C 1
ATOM 1011 O O . GLY A 1 132 ? 5.863 -4.527 6.648 1 97.12 132 GLY A O 1
ATOM 1012 N N . GLU A 1 133 ? 5.957 -2.287 6.242 1 97.31 133 GLU A N 1
ATOM 1013 C CA . GLU A 1 133 ? 7.16 -2.461 5.434 1 97.31 133 GLU A CA 1
ATOM 1014 C C . GLU A 1 133 ? 8.305 -3.033 6.266 1 97.31 133 GLU A C 1
ATOM 1016 O O . GLU A 1 133 ? 8.43 -2.729 7.453 1 97.31 133 GLU A O 1
ATOM 1021 N N . THR A 1 134 ? 9.148 -3.799 5.539 1 96.75 134 THR A N 1
ATOM 1022 C CA . THR A 1 134 ? 10.352 -4.348 6.164 1 96.75 134 THR A CA 1
ATOM 1023 C C . THR A 1 134 ? 11.594 -3.98 5.359 1 96.75 134 THR A C 1
ATOM 1025 O O . THR A 1 134 ? 11.5 -3.281 4.348 1 96.75 134 THR A O 1
ATOM 1028 N N . ARG A 1 135 ? 12.734 -4.328 5.965 1 96 135 ARG A N 1
ATOM 1029 C CA . ARG A 1 135 ? 14.008 -4.148 5.27 1 96 135 ARG A CA 1
ATOM 1030 C C . ARG A 1 135 ? 14.539 -5.48 4.75 1 96 135 ARG A C 1
ATOM 1032 O O . ARG A 1 135 ? 14.484 -6.488 5.453 1 96 135 ARG A O 1
ATOM 1039 N N . ASP A 1 136 ? 14.914 -5.402 3.512 1 95 136 ASP A N 1
ATOM 1040 C CA . ASP A 1 136 ? 15.508 -6.582 2.891 1 95 136 ASP A CA 1
ATOM 1041 C C . ASP A 1 136 ? 16.953 -6.309 2.467 1 95 136 ASP A C 1
ATOM 1043 O O . ASP A 1 136 ? 17.203 -5.398 1.673 1 95 136 ASP A O 1
ATOM 1047 N N . CYS A 1 137 ? 17.859 -7.113 2.967 1 93.81 137 CYS A N 1
ATOM 1048 C CA . CYS A 1 137 ? 19.266 -6.859 2.689 1 93.81 137 CYS A CA 1
ATOM 1049 C C . CYS A 1 137 ? 19.844 -7.938 1.783 1 93.81 137 CYS A C 1
ATOM 1051 O O . CYS A 1 137 ? 21.062 -7.977 1.56 1 93.81 137 CYS A O 1
ATOM 1053 N N . ILE A 1 138 ? 19.031 -8.82 1.278 1 85.94 138 ILE A N 1
ATOM 1054 C CA . ILE A 1 138 ? 19.516 -10 0.556 1 85.94 138 ILE A CA 1
ATOM 1055 C C . ILE A 1 138 ? 19.188 -9.859 -0.929 1 85.94 138 ILE A C 1
ATOM 1057 O O . ILE A 1 138 ? 19.922 -10.352 -1.783 1 85.94 138 ILE A O 1
ATOM 1061 N N . HIS A 1 139 ? 18.141 -9.258 -1.304 1 81.31 139 HIS A N 1
ATOM 1062 C CA . HIS A 1 139 ? 17.672 -9.32 -2.682 1 81.31 139 HIS A CA 1
ATOM 1063 C C . HIS A 1 139 ? 18.109 -8.086 -3.469 1 81.31 139 HIS A C 1
ATOM 1065 O O . HIS A 1 139 ? 17.5 -7.754 -4.492 1 81.31 139 HIS A O 1
ATOM 1071 N N . ARG A 1 140 ? 19.141 -7.48 -2.846 1 74.75 140 ARG A N 1
ATOM 1072 C CA . ARG A 1 140 ? 19.719 -6.406 -3.641 1 74.75 140 ARG A CA 1
ATOM 1073 C C . ARG A 1 140 ? 20.547 -6.965 -4.793 1 74.75 140 ARG A C 1
ATOM 1075 O O . ARG A 1 140 ? 21.406 -7.824 -4.586 1 74.75 140 ARG A O 1
ATOM 1082 N N . HIS A 1 141 ? 20.078 -7.148 -6.195 1 60.72 141 HIS A N 1
ATOM 1083 C CA . HIS A 1 141 ? 21 -7.543 -7.262 1 60.72 141 HIS A CA 1
ATOM 1084 C C . HIS A 1 141 ? 20.578 -6.93 -8.594 1 60.72 141 HIS A C 1
ATOM 1086 O O . HIS A 1 141 ? 19.406 -6.652 -8.812 1 60.72 141 HIS A O 1
ATOM 1092 N N . MET B 1 1 ? 1.614 55.406 58.406 1 36.22 1 MET B N 1
ATOM 1093 C CA . MET B 1 1 ? 1.399 55.312 56.969 1 36.22 1 MET B CA 1
ATOM 1094 C C . MET B 1 1 ? 2.152 54.156 56.344 1 36.22 1 MET B C 1
ATOM 1096 O O . MET B 1 1 ? 3.32 54.281 55.969 1 36.22 1 MET B O 1
ATOM 1100 N N . MET B 1 2 ? 2.127 53 57.062 1 49.88 2 MET B N 1
ATOM 1101 C CA . MET B 1 2 ? 2.723 51.75 56.562 1 49.88 2 MET B CA 1
ATOM 1102 C C . MET B 1 2 ? 2.199 51.438 55.156 1 49.88 2 MET B C 1
ATOM 1104 O O . MET B 1 2 ? 0.993 51.312 54.969 1 49.88 2 MET B O 1
ATOM 1108 N N . LYS B 1 3 ? 2.82 52.031 54.031 1 53.5 3 LYS B N 1
ATOM 1109 C CA . LYS B 1 3 ? 2.578 51.812 52.594 1 53.5 3 LYS B CA 1
ATOM 1110 C C . LYS B 1 3 ? 2.516 50.312 52.312 1 53.5 3 LYS B C 1
ATOM 1112 O O . LYS B 1 3 ? 3.441 49.562 52.625 1 53.5 3 LYS B O 1
ATOM 1117 N N . CYS B 1 4 ? 1.319 49.594 52.25 1 50.44 4 CYS B N 1
ATOM 1118 C CA . CYS B 1 4 ? 0.986 48.281 51.719 1 50.44 4 CYS B CA 1
ATOM 1119 C C . CYS B 1 4 ? 1.612 48.094 50.344 1 50.44 4 CYS B C 1
ATOM 1121 O O . CYS B 1 4 ? 1.274 48.812 49.406 1 50.44 4 CYS B O 1
ATOM 1123 N N . LEU B 1 5 ? 2.924 47.781 50.25 1 48.62 5 LEU B N 1
ATOM 1124 C CA . LEU B 1 5 ? 3.502 47.344 48.969 1 48.62 5 LEU B CA 1
ATOM 1125 C C . LEU B 1 5 ? 2.682 46.219 48.375 1 48.62 5 LEU B C 1
ATOM 1127 O O . LEU B 1 5 ? 2.609 45.125 48.938 1 48.62 5 LEU B O 1
ATOM 1131 N N . LEU B 1 6 ? 1.494 46.5 47.781 1 47.16 6 LEU B N 1
ATOM 1132 C CA . LEU B 1 6 ? 0.807 45.562 46.938 1 47.16 6 LEU B CA 1
ATOM 1133 C C . LEU B 1 6 ? 1.764 44.969 45.906 1 47.16 6 LEU B C 1
ATOM 1135 O O . LEU B 1 6 ? 2.252 45.688 45.031 1 47.16 6 LEU B O 1
ATOM 1139 N N . VAL B 1 7 ? 2.604 43.969 46.281 1 50.06 7 VAL B N 1
ATOM 1140 C CA . VAL B 1 7 ? 3.312 43.188 45.281 1 50.06 7 VAL B CA 1
ATOM 1141 C C . VAL B 1 7 ? 2.326 42.656 44.25 1 50.06 7 VAL B C 1
ATOM 1143 O O . VAL B 1 7 ? 1.441 41.875 44.562 1 50.06 7 VAL B O 1
ATOM 1146 N N . LEU B 1 8 ? 1.913 43.5 43.312 1 51.53 8 LEU B N 1
ATOM 1147 C CA . LEU B 1 8 ? 1.262 43 42.125 1 51.53 8 LEU B CA 1
ATOM 1148 C C . LEU B 1 8 ? 2.035 41.812 41.531 1 51.53 8 LEU B C 1
ATOM 1150 O O . LEU B 1 8 ? 3.145 42 41.031 1 51.53 8 LEU B O 1
ATOM 1154 N N . LEU B 1 9 ? 1.968 40.656 42.188 1 50.28 9 LEU B N 1
ATOM 1155 C CA . LEU B 1 9 ? 2.393 39.438 41.5 1 50.28 9 LEU B CA 1
ATOM 1156 C C . LEU B 1 9 ? 1.773 39.344 40.094 1 50.28 9 LEU B C 1
ATOM 1158 O O . LEU B 1 9 ? 0.572 39.094 39.969 1 50.28 9 LEU B O 1
ATOM 1162 N N . ALA B 1 10 ? 2.242 40.188 39.25 1 49.34 10 ALA B N 1
ATOM 1163 C CA . ALA B 1 10 ? 1.914 39.938 37.844 1 49.34 10 ALA B CA 1
ATOM 1164 C C . ALA B 1 10 ? 2.084 38.469 37.5 1 49.34 10 ALA B C 1
ATOM 1166 O O . ALA B 1 10 ? 3.201 37.938 37.5 1 49.34 10 ALA B O 1
ATOM 1167 N N . THR B 1 11 ? 1.112 37.594 37.844 1 50.06 11 THR B N 1
ATOM 1168 C CA . THR B 1 11 ? 1.05 36.281 37.219 1 50.06 11 THR B CA 1
ATOM 1169 C C . THR B 1 11 ? 1.389 36.344 35.75 1 50.06 11 THR B C 1
ATOM 1171 O O . THR B 1 11 ? 0.657 36.969 34.969 1 50.06 11 THR B O 1
ATOM 1174 N N . ILE B 1 12 ? 2.635 36.469 35.406 1 49.03 12 ILE B N 1
ATOM 1175 C CA . ILE B 1 12 ? 2.998 36.156 34.031 1 49.03 12 ILE B CA 1
ATOM 1176 C C . ILE B 1 12 ? 2.293 34.906 33.562 1 49.03 12 ILE B C 1
ATOM 1178 O O . ILE B 1 12 ? 2.604 33.812 34.031 1 49.03 12 ILE B O 1
ATOM 1182 N N . SER B 1 13 ? 0.988 34.969 33.406 1 47.28 13 SER B N 1
ATOM 1183 C CA . SER B 1 13 ? 0.402 33.875 32.625 1 47.28 13 SER B CA 1
ATOM 1184 C C . SER B 1 13 ? 1.252 33.562 31.406 1 47.28 13 SER B C 1
ATOM 1186 O O . SER B 1 13 ? 1.319 34.344 30.453 1 47.28 13 SER B O 1
ATOM 1188 N N . CYS B 1 14 ? 2.391 33 31.609 1 44.22 14 CYS B N 1
ATOM 1189 C CA . CYS B 1 14 ? 3.029 32.344 30.469 1 44.22 14 CYS B CA 1
ATOM 1190 C C . CYS B 1 14 ? 2.016 31.562 29.656 1 44.22 14 CYS B C 1
ATOM 1192 O O . CYS B 1 14 ? 1.686 30.422 30 1 44.22 14 CYS B O 1
ATOM 1194 N N . THR B 1 15 ? 0.965 32.25 29.266 1 43.44 15 THR B N 1
ATOM 1195 C CA . THR B 1 15 ? 0.258 31.5 28.219 1 43.44 15 THR B CA 1
ATOM 1196 C C . THR B 1 15 ? 1.242 30.875 27.234 1 43.44 15 THR B C 1
ATOM 1198 O O . THR B 1 15 ? 1.928 31.594 26.5 1 43.44 15 THR B O 1
ATOM 1201 N N . PHE B 1 16 ? 1.948 29.859 27.688 1 43.5 16 PHE B N 1
ATOM 1202 C CA . PHE B 1 16 ? 2.609 29.031 26.703 1 43.5 16 PHE B CA 1
ATOM 1203 C C . PHE B 1 16 ? 1.72 28.844 25.469 1 43.5 16 PHE B C 1
ATOM 1205 O O . PHE B 1 16 ? 0.832 27.984 25.469 1 43.5 16 PHE B O 1
ATOM 1212 N N . ALA B 1 17 ? 1.049 29.906 25.031 1 46.91 17 ALA B N 1
ATOM 1213 C CA . ALA B 1 17 ? 0.491 29.688 23.688 1 46.91 17 ALA B CA 1
ATOM 1214 C C . ALA B 1 17 ? 1.34 28.703 22.891 1 46.91 17 ALA B C 1
ATOM 1216 O O . ALA B 1 17 ? 2.496 28.453 23.234 1 46.91 17 ALA B O 1
ATOM 1217 N N . GLY B 1 18 ? 0.678 27.953 21.766 1 51.06 18 GLY B N 1
ATOM 1218 C CA . GLY B 1 18 ? 1.194 26.938 20.859 1 51.06 18 GLY B CA 1
ATOM 1219 C C . GLY B 1 18 ? 2.6 27.25 20.375 1 51.06 18 GLY B C 1
ATOM 1220 O O . GLY B 1 18 ? 2.779 27.844 19.312 1 51.06 18 GLY B O 1
ATOM 1221 N N . VAL B 1 19 ? 3.525 27.297 21.172 1 61.56 19 VAL B N 1
ATOM 1222 C CA . VAL B 1 19 ? 4.953 27.438 20.891 1 61.56 19 VAL B CA 1
ATOM 1223 C C . VAL B 1 19 ? 5.391 26.344 19.922 1 61.56 19 VAL B C 1
ATOM 1225 O O . VAL B 1 19 ? 5.258 25.156 20.203 1 61.56 19 VAL B O 1
ATOM 1228 N N . GLY B 1 20 ? 5.102 26.516 18.547 1 80.75 20 GLY B N 1
ATOM 1229 C CA . GLY B 1 20 ? 5.605 25.719 17.438 1 80.75 20 GLY B CA 1
ATOM 1230 C C . GLY B 1 20 ? 5.34 26.359 16.078 1 80.75 20 GLY B C 1
ATOM 1231 O O . GLY B 1 20 ? 4.848 27.484 16 1 80.75 20 GLY B O 1
ATOM 1232 N N . PHE B 1 21 ? 5.961 25.984 15.094 1 91.12 21 PHE B N 1
ATOM 1233 C CA . PHE B 1 21 ? 5.805 26.406 13.711 1 91.12 21 PHE B CA 1
ATOM 1234 C C . PHE B 1 21 ? 4.625 25.703 13.055 1 91.12 21 PHE B C 1
ATOM 1236 O O . PHE B 1 21 ? 4.445 24.5 13.242 1 91.12 21 PHE B O 1
ATOM 1243 N N . LYS B 1 22 ? 3.771 26.578 12.43 1 95.69 22 LYS B N 1
ATOM 1244 C CA . LYS B 1 22 ? 2.66 25.984 11.68 1 95.69 22 LYS B CA 1
ATOM 1245 C C . LYS B 1 22 ? 3.166 25.188 10.484 1 95.69 22 LYS B C 1
ATOM 1247 O O . LYS B 1 22 ? 4.035 25.656 9.742 1 95.69 22 LYS B O 1
ATOM 1252 N N . GLN B 1 23 ? 2.688 24 10.375 1 97.75 23 GLN B N 1
ATOM 1253 C CA . GLN B 1 23 ? 3.004 23.109 9.258 1 97.75 23 GLN B CA 1
ATOM 1254 C C . GLN B 1 23 ? 1.735 22.531 8.641 1 97.75 23 GLN B C 1
ATOM 1256 O O . GLN B 1 23 ? 0.74 22.312 9.336 1 97.75 23 GLN B O 1
ATOM 1261 N N . SER B 1 24 ? 1.747 22.375 7.336 1 98.44 24 SER B N 1
ATOM 1262 C CA . SER B 1 24 ? 0.577 21.844 6.633 1 98.44 24 SER B CA 1
ATOM 1263 C C . SER B 1 24 ? 0.966 20.766 5.629 1 98.44 24 SER B C 1
ATOM 1265 O O . SER B 1 24 ? 2.133 20.672 5.242 1 98.44 24 SER B O 1
ATOM 1267 N N . VAL B 1 25 ? -0.011 19.953 5.266 1 98.75 25 VAL B N 1
ATOM 1268 C CA . VAL B 1 25 ? 0.208 18.828 4.352 1 98.75 25 VAL B CA 1
ATOM 1269 C C . VAL B 1 25 ? -1.062 18.562 3.547 1 98.75 25 VAL B C 1
ATOM 1271 O O . VAL B 1 25 ? -2.174 18.766 4.043 1 98.75 25 VAL B O 1
ATOM 1274 N N . ALA B 1 26 ? -0.899 18.156 2.283 1 98.94 26 ALA B N 1
ATOM 1275 C CA . ALA B 1 26 ? -1.985 17.719 1.409 1 98.94 26 ALA B CA 1
ATOM 1276 C C . ALA B 1 26 ? -1.692 16.344 0.816 1 98.94 26 ALA B C 1
ATOM 1278 O O . ALA B 1 26 ? -0.557 16.062 0.431 1 98.94 26 ALA B O 1
ATOM 1279 N N . VAL B 1 27 ? -2.678 15.523 0.838 1 98.94 27 VAL B N 1
ATOM 1280 C CA . VAL B 1 27 ? -2.557 14.164 0.316 1 98.94 27 VAL B CA 1
ATOM 1281 C C . VAL B 1 27 ? -3.746 13.852 -0.588 1 98.94 27 VAL B C 1
ATOM 1283 O O . VAL B 1 27 ? -4.887 14.188 -0.261 1 98.94 27 VAL B O 1
ATOM 1286 N N . LYS B 1 28 ? -3.492 13.234 -1.679 1 98.94 28 LYS B N 1
ATOM 1287 C CA . LYS B 1 28 ? -4.566 12.734 -2.535 1 98.94 28 LYS B CA 1
ATOM 1288 C C . LYS B 1 28 ? -4.34 11.273 -2.902 1 98.94 28 LYS B C 1
ATOM 1290 O O . LYS B 1 28 ? -3.25 10.734 -2.695 1 98.94 28 LYS B O 1
ATOM 1295 N N . GLY B 1 29 ? -5.348 10.656 -3.371 1 98.88 29 GLY B N 1
ATOM 1296 C CA . GLY B 1 29 ? -5.254 9.289 -3.852 1 98.88 29 GLY B CA 1
ATOM 1297 C C . GLY B 1 29 ? -6.578 8.742 -4.352 1 98.88 29 GLY B C 1
ATOM 1298 O O . GLY B 1 29 ? -7.582 9.461 -4.383 1 98.88 29 GLY B O 1
ATOM 1299 N N . ARG B 1 30 ? -6.5 7.555 -4.82 1 98.94 30 ARG B N 1
ATOM 1300 C CA . ARG B 1 30 ? -7.656 6.805 -5.293 1 98.94 30 ARG B CA 1
ATOM 1301 C C . ARG B 1 30 ? -7.672 5.395 -4.711 1 98.94 30 ARG B C 1
ATOM 1303 O O . ARG B 1 30 ? -6.629 4.746 -4.617 1 98.94 30 ARG B O 1
ATOM 1310 N N . LEU B 1 31 ? -8.82 5.02 -4.348 1 98.94 31 LEU B N 1
ATOM 1311 C CA . LEU B 1 31 ? -8.992 3.674 -3.816 1 98.94 31 LEU B CA 1
ATOM 1312 C C . LEU B 1 31 ? -9.859 2.826 -4.746 1 98.94 31 LEU B C 1
ATOM 1314 O O . LEU B 1 31 ? -10.852 3.314 -5.293 1 98.94 31 LEU B O 1
ATOM 1318 N N . ILE B 1 32 ? -9.438 1.614 -4.926 1 98.94 32 ILE B N 1
ATOM 1319 C CA . ILE B 1 32 ? -10.242 0.663 -5.68 1 98.94 32 ILE B CA 1
ATOM 1320 C C . ILE B 1 32 ? -10.453 -0.605 -4.859 1 98.94 32 ILE B C 1
ATOM 1322 O O . ILE B 1 32 ? -9.648 -0.925 -3.98 1 98.94 32 ILE B O 1
ATOM 1326 N N . CYS B 1 33 ? -11.523 -1.256 -5.078 1 98.75 33 CYS B N 1
ATOM 1327 C CA . CYS B 1 33 ? -11.836 -2.584 -4.562 1 98.75 33 CYS B CA 1
ATOM 1328 C C . CYS B 1 33 ? -12.156 -3.551 -5.699 1 98.75 33 CYS B C 1
ATOM 1330 O O . CYS B 1 33 ? -13.211 -3.453 -6.324 1 98.75 33 CYS B O 1
ATOM 1332 N N . ASN B 1 34 ? -11.211 -4.418 -5.895 1 97.56 34 ASN B N 1
ATOM 1333 C CA . ASN B 1 34 ? -11.297 -5.32 -7.035 1 97.56 34 ASN B CA 1
ATOM 1334 C C . ASN B 1 34 ? -11.336 -4.555 -8.352 1 97.56 34 ASN B C 1
ATOM 1336 O O . ASN B 1 34 ? -10.406 -3.807 -8.672 1 97.56 34 ASN B O 1
ATOM 1340 N N . ASP B 1 35 ? -12.406 -4.578 -9.078 1 95.62 35 ASP B N 1
ATOM 1341 C CA . ASP B 1 35 ? -12.391 -4.059 -10.438 1 95.62 35 ASP B CA 1
ATOM 1342 C C . ASP B 1 35 ? -13.047 -2.678 -10.5 1 95.62 35 ASP B C 1
ATOM 1344 O O . ASP B 1 35 ? -13.211 -2.115 -11.586 1 95.62 35 ASP B O 1
ATOM 1348 N N . GLY B 1 36 ? -13.312 -2.113 -9.312 1 98.06 36 GLY B N 1
ATOM 1349 C CA . GLY B 1 36 ? -14.016 -0.841 -9.359 1 98.06 36 GLY B CA 1
ATOM 1350 C C . GLY B 1 36 ? -13.578 0.124 -8.273 1 98.06 36 GLY B C 1
ATOM 1351 O O . GLY B 1 36 ? -12.82 -0.248 -7.371 1 98.06 36 GLY B O 1
ATOM 1352 N N . PRO B 1 37 ? -14.094 1.431 -8.492 1 98.81 37 PRO B N 1
ATOM 1353 C CA . PRO B 1 37 ? -13.766 2.42 -7.465 1 98.81 37 PRO B CA 1
ATOM 1354 C C . PRO B 1 37 ? -14.328 2.055 -6.09 1 98.81 37 PRO B C 1
ATOM 1356 O O . PRO B 1 37 ? -15.422 1.494 -5.996 1 98.81 37 PRO B O 1
ATOM 1359 N N . ALA B 1 38 ? -13.586 2.221 -5.109 1 98.75 38 ALA B N 1
ATOM 1360 C CA . ALA B 1 38 ? -14.078 2.074 -3.742 1 98.75 38 ALA B CA 1
ATOM 1361 C C . ALA B 1 38 ? -14.695 3.377 -3.238 1 98.75 38 ALA B C 1
ATOM 1363 O O . ALA B 1 38 ? -14 4.227 -2.676 1 98.75 38 ALA B O 1
ATOM 1364 N N . LYS B 1 39 ? -15.906 3.518 -3.355 1 98.25 39 LYS B N 1
ATOM 1365 C CA . LYS B 1 39 ? -16.641 4.723 -2.963 1 98.25 39 LYS B CA 1
ATOM 1366 C C . LYS B 1 39 ? -16.984 4.695 -1.477 1 98.25 39 LYS B C 1
ATOM 1368 O O . LYS B 1 39 ? -17.109 3.623 -0.881 1 98.25 39 LYS B O 1
ATOM 1373 N N . ASP B 1 40 ? -17.078 5.855 -0.839 1 97.44 40 ASP B N 1
ATOM 1374 C CA . ASP B 1 40 ? -17.531 6.062 0.532 1 97.44 40 ASP B CA 1
ATOM 1375 C C . ASP B 1 40 ? -16.625 5.352 1.527 1 97.44 40 ASP B C 1
ATOM 1377 O O . ASP B 1 40 ? -17.078 4.824 2.539 1 97.44 40 ASP B O 1
ATOM 1381 N N . VAL B 1 41 ? -15.391 5.262 1.172 1 98.12 41 VAL B N 1
ATOM 1382 C CA . VAL B 1 41 ? -14.375 4.758 2.096 1 98.12 41 VAL B CA 1
ATOM 1383 C C . VAL B 1 41 ? -13.859 5.898 2.969 1 98.12 41 VAL B C 1
ATOM 1385 O O . VAL B 1 41 ? -13.477 6.953 2.459 1 98.12 41 VAL B O 1
ATOM 1388 N N . ARG B 1 42 ? -13.82 5.688 4.262 1 98.19 42 ARG B N 1
ATOM 1389 C CA . ARG B 1 42 ? -13.336 6.703 5.188 1 98.19 42 ARG B CA 1
ATOM 1390 C C . ARG B 1 42 ? -11.812 6.773 5.188 1 98.19 42 ARG B C 1
ATOM 1392 O O . ARG B 1 42 ? -11.141 5.75 5.312 1 98.19 42 ARG B O 1
ATOM 1399 N N . VAL B 1 43 ? -11.328 7.973 4.98 1 98.75 43 VAL B N 1
ATOM 1400 C CA . VAL B 1 43 ? -9.898 8.266 4.988 1 98.75 43 VAL B CA 1
ATOM 1401 C C . VAL B 1 43 ? -9.609 9.398 5.973 1 98.75 43 VAL B C 1
ATOM 1403 O O . VAL B 1 43 ? -10.133 10.5 5.832 1 98.75 43 VAL B O 1
ATOM 1406 N N . LYS B 1 44 ? -8.758 9.078 6.945 1 98.44 44 LYS B N 1
ATOM 1407 C CA . LYS B 1 44 ? -8.406 10.07 7.953 1 98.44 44 LYS B CA 1
ATOM 1408 C C . LYS B 1 44 ? -6.906 10.344 7.953 1 98.44 44 LYS B C 1
ATOM 1410 O O . LYS B 1 44 ? -6.102 9.422 7.797 1 98.44 44 LYS B O 1
ATOM 1415 N N . MET B 1 45 ? -6.617 11.562 8.117 1 98.69 45 MET B N 1
ATOM 1416 C CA . MET B 1 45 ? -5.223 11.961 8.297 1 98.69 45 MET B CA 1
ATOM 1417 C C . MET B 1 45 ? -4.992 12.508 9.703 1 98.69 45 MET B C 1
ATOM 1419 O O . MET B 1 45 ? -5.801 13.281 10.219 1 98.69 45 MET B O 1
ATOM 1423 N N . TYR B 1 46 ? -3.945 12.047 10.297 1 97.88 46 TYR B N 1
ATOM 1424 C CA . TYR B 1 46 ? -3.564 12.469 11.641 1 97.88 46 TYR B CA 1
ATOM 1425 C C . TYR B 1 46 ? -2.088 12.844 11.695 1 97.88 46 TYR B C 1
ATOM 1427 O O . TYR B 1 46 ? -1.288 12.359 10.891 1 97.88 46 TYR B O 1
ATOM 1435 N N . ASP B 1 47 ? -1.862 13.703 12.57 1 97.5 47 ASP B N 1
ATOM 1436 C CA . ASP B 1 47 ? -0.479 13.906 12.992 1 97.5 47 ASP B CA 1
ATOM 1437 C C . ASP B 1 47 ? -0.127 12.984 14.164 1 97.5 47 ASP B C 1
ATOM 1439 O O . ASP B 1 47 ? -0.726 13.078 15.234 1 97.5 47 ASP B O 1
ATOM 1443 N N . LYS B 1 48 ? 0.799 12.125 13.883 1 95.81 48 LYS B N 1
ATOM 1444 C CA . LYS B 1 48 ? 1.211 11.18 14.922 1 95.81 48 LYS B CA 1
ATOM 1445 C C . LYS B 1 48 ? 2.07 11.875 15.977 1 95.81 48 LYS B C 1
ATOM 1447 O O . LYS B 1 48 ? 3.098 12.469 15.656 1 95.81 48 LYS B O 1
ATOM 1452 N N . ASP B 1 49 ? 1.663 11.781 17.188 1 90.88 49 ASP B N 1
ATOM 1453 C CA . ASP B 1 49 ? 2.369 12.352 18.328 1 90.88 49 ASP B CA 1
ATOM 1454 C C . ASP B 1 49 ? 2.619 11.305 19.406 1 90.88 49 ASP B C 1
ATOM 1456 O O . ASP B 1 49 ? 2.133 10.172 19.312 1 90.88 49 ASP B O 1
ATOM 1460 N N . VAL B 1 50 ? 3.465 11.719 20.406 1 85.5 50 VAL B N 1
ATOM 1461 C CA . VAL B 1 50 ? 3.859 10.797 21.453 1 85.5 50 VAL B CA 1
ATOM 1462 C C . VAL B 1 50 ? 2.668 10.508 22.359 1 85.5 50 VAL B C 1
ATOM 1464 O O . VAL B 1 50 ? 2.422 9.359 22.734 1 85.5 50 VAL B O 1
ATOM 1467 N N . LEU B 1 51 ? 1.909 11.461 22.672 1 84.19 51 LEU B N 1
ATOM 1468 C CA . LEU B 1 51 ? 0.834 11.297 23.641 1 84.19 51 LEU B CA 1
ATOM 1469 C C . LEU B 1 51 ? -0.495 11.031 22.953 1 84.19 51 LEU B C 1
ATOM 1471 O O . LEU B 1 51 ? -1.114 9.984 23.156 1 84.19 51 LEU B O 1
ATOM 1475 N N . MET B 1 52 ? -0.935 12.016 22.172 1 86.75 52 MET B N 1
ATOM 1476 C CA . MET B 1 52 ? -2.223 11.891 21.5 1 86.75 52 MET B CA 1
ATOM 1477 C C . MET B 1 52 ? -2.137 12.406 20.062 1 86.75 52 MET B C 1
ATOM 1479 O O . MET B 1 52 ? -1.739 13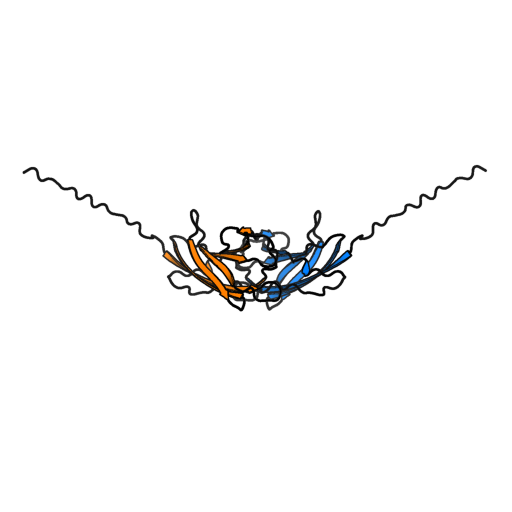.555 19.828 1 86.75 52 MET B O 1
ATOM 1483 N N . ASP B 1 53 ? -2.609 11.547 19.203 1 92.25 53 ASP B N 1
ATOM 1484 C CA . ASP B 1 53 ? -2.625 11.945 17.797 1 92.25 53 ASP B CA 1
ATOM 1485 C C . ASP B 1 53 ? -3.615 13.086 17.562 1 92.25 53 ASP B C 1
ATOM 1487 O O . ASP B 1 53 ? -4.656 13.156 18.203 1 92.25 53 ASP B O 1
ATOM 1491 N N . THR B 1 54 ? -3.201 14.023 16.703 1 95.5 54 THR B N 1
ATOM 1492 C CA . THR B 1 54 ? -4.082 15.109 16.297 1 95.5 54 THR B CA 1
ATOM 1493 C C . THR B 1 54 ? -4.711 14.82 14.938 1 95.5 54 THR B C 1
ATOM 1495 O O . THR B 1 54 ? -3.998 14.57 13.961 1 95.5 54 THR B O 1
ATOM 1498 N N . LYS B 1 55 ? -6.094 14.867 14.891 1 97.19 55 LYS B N 1
ATOM 1499 C CA . LYS B 1 55 ? -6.766 14.703 13.602 1 97.19 55 LYS B CA 1
ATOM 1500 C C . LYS B 1 55 ? -6.539 15.922 12.703 1 97.19 55 LYS B C 1
ATOM 1502 O O . LYS B 1 55 ? -6.762 17.062 13.125 1 97.19 55 LYS B O 1
ATOM 1507 N N . LEU B 1 56 ? -6.082 15.648 11.508 1 98.12 56 LEU B N 1
ATOM 1508 C CA . LEU B 1 56 ? -5.844 16.719 10.562 1 98.12 56 LEU B CA 1
ATOM 1509 C C . LEU B 1 56 ? -7.004 16.859 9.578 1 98.12 56 LEU B C 1
ATOM 1511 O O . LEU B 1 56 ? -7.352 17.953 9.156 1 98.12 56 LEU B O 1
ATOM 1515 N N . ASP B 1 57 ? -7.551 15.758 9.117 1 98.38 57 ASP B N 1
ATOM 1516 C CA . ASP B 1 57 ? -8.656 15.742 8.164 1 98.38 57 ASP B CA 1
ATOM 1517 C C . ASP B 1 57 ? -9.398 14.414 8.203 1 98.38 57 ASP B C 1
ATOM 1519 O O . ASP B 1 57 ? -8.891 13.422 8.742 1 98.38 57 ASP B O 1
ATOM 1523 N N . ASP B 1 58 ? -10.602 14.359 7.777 1 98.38 58 ASP B N 1
ATOM 1524 C CA . ASP B 1 58 ? -11.492 13.203 7.77 1 98.38 58 ASP B CA 1
ATOM 1525 C C . ASP B 1 58 ? -12.484 13.289 6.613 1 98.38 58 ASP B C 1
ATOM 1527 O O . ASP B 1 58 ? -13.406 14.102 6.633 1 98.38 58 ASP B O 1
ATOM 1531 N N . LYS B 1 59 ? -12.242 12.469 5.621 1 98.31 59 LYS B N 1
ATOM 1532 C CA . LYS B 1 59 ? -13.07 12.492 4.418 1 98.31 59 LYS B CA 1
ATOM 1533 C C . LYS B 1 59 ? -13.477 11.086 4 1 98.31 59 LYS B 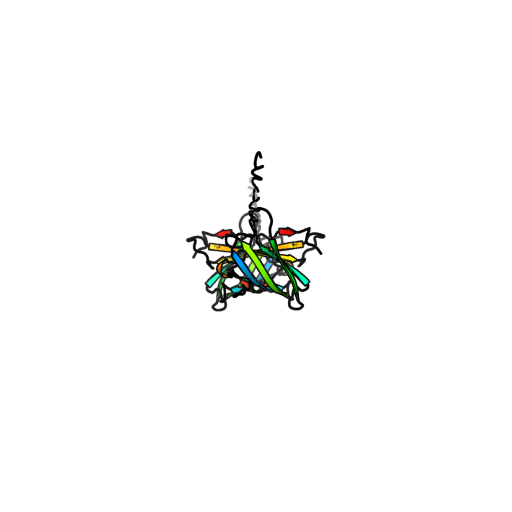C 1
ATOM 1535 O O . LYS B 1 59 ? -13.047 10.102 4.613 1 98.31 59 LYS B O 1
ATOM 1540 N N . THR B 1 60 ? -14.344 11.039 3.033 1 98.31 60 THR B N 1
ATOM 1541 C CA . THR B 1 60 ? -14.695 9.797 2.346 1 98.31 60 THR B CA 1
ATOM 1542 C C . THR B 1 60 ? -14.406 9.906 0.851 1 98.31 60 THR B C 1
ATOM 1544 O O . THR B 1 60 ? -14.445 11 0.286 1 98.31 60 THR B O 1
ATOM 1547 N N . THR B 1 61 ? -14.086 8.836 0.299 1 98.81 61 THR B N 1
ATOM 1548 C CA . THR B 1 61 ? -13.844 8.836 -1.141 1 98.81 61 THR B CA 1
ATOM 1549 C C . THR B 1 61 ? -15.133 9.148 -1.902 1 98.81 61 THR B C 1
ATOM 1551 O O . THR B 1 61 ? -16.234 8.852 -1.424 1 98.81 61 THR B O 1
ATOM 1554 N N . ASP B 1 62 ? -14.938 9.695 -3.102 1 98.81 62 ASP B N 1
ATOM 1555 C CA . ASP B 1 62 ? -16.078 10.023 -3.949 1 98.81 62 ASP B CA 1
ATOM 1556 C C . ASP B 1 62 ? -16.453 8.844 -4.844 1 98.81 62 ASP B C 1
ATOM 1558 O O . ASP B 1 62 ? -16.016 7.715 -4.613 1 98.81 62 ASP B O 1
ATOM 1562 N N . GLY B 1 63 ? -17.328 9.078 -5.848 1 98.56 63 GLY B N 1
ATOM 1563 C CA . GLY B 1 63 ? -17.828 8.039 -6.723 1 98.56 63 GLY B CA 1
ATOM 1564 C C . GLY B 1 63 ? -16.75 7.363 -7.543 1 98.56 63 GLY B C 1
ATOM 1565 O O . GLY B 1 63 ? -16.938 6.242 -8.023 1 98.56 63 GLY B O 1
ATOM 1566 N N . ASN B 1 64 ? -15.609 8.008 -7.707 1 98.75 64 ASN B N 1
ATOM 1567 C CA . ASN B 1 64 ? -14.492 7.457 -8.461 1 98.75 64 ASN B CA 1
ATOM 1568 C C . ASN B 1 64 ? -13.445 6.844 -7.539 1 98.75 64 ASN B C 1
ATOM 1570 O O . ASN B 1 64 ? -12.383 6.414 -7.996 1 98.75 64 ASN B O 1
ATOM 1574 N N . GLY B 1 65 ? -13.68 6.848 -6.238 1 98.88 65 GLY B N 1
ATOM 1575 C CA . GLY B 1 65 ? -12.727 6.336 -5.266 1 98.88 65 GLY B CA 1
ATOM 1576 C C . GLY B 1 65 ? -11.656 7.34 -4.891 1 98.88 65 GLY B C 1
ATOM 1577 O O . GLY B 1 65 ? -10.641 6.98 -4.289 1 98.88 65 GLY B O 1
ATOM 1578 N N . GLU B 1 66 ? -11.875 8.594 -5.242 1 98.94 66 GLU B N 1
ATOM 1579 C CA . GLU B 1 66 ? -10.836 9.602 -5.043 1 98.94 66 GLU B CA 1
ATOM 1580 C C . GLU B 1 66 ? -11.023 10.336 -3.721 1 98.94 66 GLU B C 1
ATOM 1582 O O . GLU B 1 66 ? -12.156 10.492 -3.252 1 98.94 66 GLU B O 1
ATOM 1587 N N . PHE B 1 67 ? -9.953 10.75 -3.158 1 98.94 67 PHE B N 1
ATOM 1588 C CA . PHE B 1 67 ? -9.992 11.586 -1.964 1 98.94 67 PHE B CA 1
ATOM 1589 C C . PHE B 1 67 ? -8.906 12.648 -2.016 1 98.94 67 PHE B C 1
ATOM 1591 O O . PHE B 1 67 ? -7.926 12.508 -2.754 1 98.94 67 PHE B O 1
ATOM 1598 N N . TYR B 1 68 ? -9.094 13.656 -1.33 1 98.94 68 TYR B N 1
ATOM 1599 C CA . TYR B 1 68 ? -8.164 14.758 -1.109 1 98.94 68 TYR B CA 1
ATOM 1600 C C . TYR B 1 68 ? -8.234 15.25 0.332 1 98.94 68 TYR B C 1
ATOM 1602 O O . TYR B 1 68 ? -9.289 15.664 0.802 1 98.94 68 TYR B O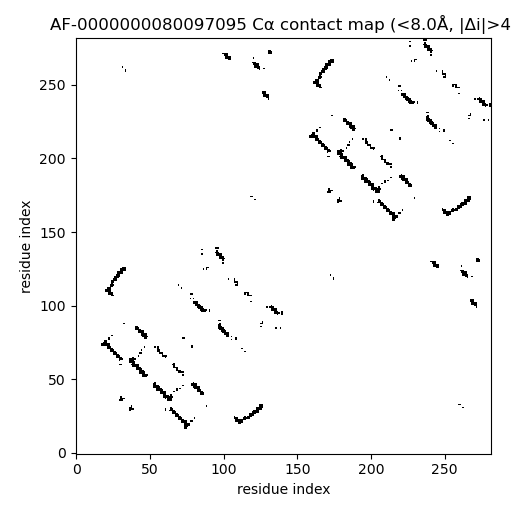 1
ATOM 1610 N N . LEU B 1 69 ? -7.113 15.133 1.021 1 98.88 69 LEU B N 1
ATOM 1611 C CA . LEU B 1 69 ? -7.02 15.547 2.418 1 98.88 69 LEU B CA 1
ATOM 1612 C C . LEU B 1 69 ? -6.086 16.75 2.568 1 98.88 69 LEU B C 1
ATOM 1614 O O . LEU B 1 69 ? -5.059 16.828 1.893 1 98.88 69 LEU B O 1
ATOM 1618 N N . THR B 1 70 ? -6.434 17.609 3.379 1 98.75 70 THR B N 1
ATOM 1619 C CA . THR B 1 70 ? -5.574 18.734 3.764 1 98.75 70 THR B CA 1
ATOM 1620 C C . THR B 1 70 ? -5.695 19.016 5.258 1 98.75 70 THR B C 1
ATOM 1622 O O . THR B 1 70 ? -6.777 18.875 5.836 1 98.75 70 THR B O 1
ATOM 1625 N N . GLY B 1 71 ? -4.562 19.359 5.816 1 98.06 71 GLY B N 1
ATOM 1626 C CA . GLY B 1 71 ? -4.555 19.719 7.223 1 98.06 71 GLY B CA 1
ATOM 1627 C C . GLY B 1 71 ? -3.199 20.203 7.707 1 98.06 71 GLY B C 1
ATOM 1628 O O . GLY B 1 71 ? -2.248 20.281 6.926 1 98.06 71 GLY B O 1
ATOM 1629 N N . GLY B 1 72 ? -3.213 20.641 8.914 1 95.75 72 GLY B N 1
ATOM 1630 C CA . GLY B 1 72 ? -1.986 21.141 9.523 1 95.75 72 GLY B CA 1
ATOM 1631 C C . GLY B 1 72 ? -2.043 21.188 11.031 1 95.75 72 GLY B C 1
ATOM 1632 O O . GLY B 1 72 ? -3.088 20.922 11.633 1 95.75 72 GLY B O 1
ATOM 1633 N N . ASP B 1 73 ? -0.898 21.328 11.516 1 94.5 73 ASP B N 1
ATOM 1634 C CA . ASP B 1 73 ? -0.737 21.438 12.969 1 94.5 73 ASP B CA 1
ATOM 1635 C C . ASP B 1 73 ? 0.465 22.312 13.32 1 94.5 73 ASP B C 1
ATOM 1637 O O . ASP B 1 73 ? 1.301 22.609 12.461 1 94.5 73 ASP B O 1
ATOM 1641 N N . SER B 1 74 ? 0.441 22.828 14.539 1 93.06 74 SER B N 1
ATOM 1642 C CA . SER B 1 74 ? 1.578 23.578 15.047 1 93.06 74 SER B CA 1
ATOM 1643 C C . SER B 1 74 ? 2.447 22.734 15.961 1 93.06 74 SER B C 1
ATOM 1645 O O . SER B 1 74 ? 1.951 22.156 16.938 1 93.06 74 SER B O 1
ATOM 1647 N N . GLU B 1 75 ? 3.664 22.594 15.555 1 91 75 GLU B N 1
ATOM 1648 C CA . GLU B 1 75 ? 4.605 21.812 16.344 1 91 75 GLU B CA 1
ATOM 1649 C C . GLU B 1 75 ? 6.004 22.422 16.297 1 91 75 GLU B C 1
ATOM 1651 O O . GLU B 1 75 ? 6.348 23.125 15.352 1 91 75 GLU B O 1
ATOM 1656 N N . ILE B 1 76 ? 6.797 22.141 17.391 1 88.81 76 ILE B N 1
ATOM 1657 C CA . ILE B 1 76 ? 8.18 22.594 17.422 1 88.81 76 ILE B CA 1
ATOM 1658 C C . ILE B 1 76 ? 9.008 21.797 16.406 1 88.81 76 ILE B C 1
ATOM 1660 O O . ILE B 1 76 ? 9.836 22.375 15.695 1 88.81 76 ILE B O 1
ATOM 1664 N N . SER B 1 77 ? 8.695 20.531 16.391 1 90.25 77 SER B N 1
ATOM 1665 C CA . SER B 1 77 ? 9.352 19.688 15.406 1 90.25 77 SER B CA 1
ATOM 1666 C C . SER B 1 77 ? 8.438 19.422 14.219 1 90.25 77 SER B C 1
ATOM 1668 O O . SER B 1 77 ? 7.344 19.984 14.125 1 90.25 77 SER B O 1
ATOM 1670 N N . SER B 1 78 ? 8.945 18.703 13.234 1 93 78 SER B N 1
ATOM 1671 C CA . SER B 1 78 ? 8.125 18.344 12.078 1 93 78 SER B CA 1
ATOM 1672 C C . SER B 1 78 ? 6.926 17.5 12.492 1 93 78 SER B C 1
ATOM 1674 O O . SER B 1 78 ? 7.047 16.609 13.344 1 93 78 SER B O 1
ATOM 1676 N N . ILE B 1 79 ? 5.785 17.859 11.875 1 96.44 79 ILE B N 1
ATOM 1677 C CA . ILE B 1 79 ? 4.648 16.969 12.07 1 96.44 79 ILE B CA 1
ATOM 1678 C C . ILE B 1 79 ? 4.934 15.625 11.398 1 96.44 79 ILE B C 1
ATOM 1680 O O . ILE B 1 79 ? 5.789 15.531 10.516 1 96.44 79 ILE B O 1
ATOM 1684 N N . ASP B 1 80 ? 4.25 14.547 11.812 1 97.25 80 ASP B N 1
ATOM 1685 C CA . ASP B 1 80 ? 4.363 13.188 11.281 1 97.25 80 ASP B CA 1
ATOM 1686 C C . ASP B 1 80 ? 3.021 12.703 10.742 1 97.25 80 ASP B C 1
ATOM 1688 O O . ASP B 1 80 ? 2.393 11.82 11.336 1 97.25 80 ASP B O 1
ATOM 1692 N N . PRO B 1 81 ? 2.592 13.281 9.57 1 98.44 81 PRO B N 1
ATOM 1693 C CA . PRO B 1 81 ? 1.268 12.945 9.039 1 98.44 81 PRO B CA 1
ATOM 1694 C C . PRO B 1 81 ? 1.161 11.484 8.594 1 98.44 81 PRO B C 1
ATOM 1696 O O . PRO B 1 81 ? 2.068 10.969 7.934 1 98.44 81 PRO B O 1
ATOM 1699 N N . ARG B 1 82 ? 0.044 10.891 8.914 1 98.5 82 ARG B N 1
ATOM 1700 C CA . ARG B 1 82 ? -0.32 9.531 8.508 1 98.5 82 ARG B CA 1
ATOM 1701 C C . ARG B 1 82 ? -1.751 9.484 7.98 1 98.5 82 ARG B C 1
ATOM 1703 O O . ARG B 1 82 ? -2.639 10.156 8.523 1 98.5 82 ARG B O 1
ATOM 1710 N N . VAL B 1 83 ? -1.907 8.711 6.992 1 98.81 83 VAL B N 1
ATOM 1711 C CA . VAL B 1 83 ? -3.232 8.484 6.426 1 98.81 83 VAL B CA 1
ATOM 1712 C C . VAL B 1 83 ? -3.732 7.098 6.816 1 98.81 83 VAL B C 1
ATOM 1714 O O . VAL B 1 83 ? -3.049 6.098 6.586 1 98.81 83 VAL B O 1
ATOM 1717 N N . ASN B 1 84 ? -4.891 7.074 7.418 1 98.38 84 ASN B N 1
ATOM 1718 C CA . ASN B 1 84 ? -5.602 5.832 7.699 1 98.38 84 ASN B CA 1
ATOM 1719 C C . ASN B 1 84 ? -6.762 5.617 6.73 1 98.38 84 ASN B C 1
ATOM 1721 O O . ASN B 1 84 ? -7.59 6.508 6.539 1 98.38 84 ASN B O 1
ATOM 1725 N N . ILE B 1 85 ? -6.738 4.512 6.172 1 98.56 85 ILE B N 1
ATOM 1726 C CA . ILE B 1 85 ? -7.816 4.086 5.289 1 98.56 85 ILE B CA 1
ATOM 1727 C C . ILE B 1 85 ? -8.609 2.961 5.945 1 98.56 85 ILE B C 1
ATOM 1729 O O . ILE B 1 85 ? -8.078 1.88 6.199 1 98.56 85 ILE B O 1
ATOM 1733 N N . TYR B 1 86 ? -9.867 3.197 6.246 1 97.81 86 TYR B N 1
ATOM 1734 C CA . TYR B 1 86 ? -10.758 2.223 6.871 1 97.81 86 TYR B CA 1
ATOM 1735 C C . TYR B 1 86 ? -11.719 1.631 5.852 1 97.81 86 TYR B C 1
ATOM 1737 O O . TYR B 1 86 ? -12.539 2.35 5.273 1 97.81 86 TYR B O 1
ATOM 1745 N N . HIS B 1 87 ? -11.703 0.359 5.672 1 97.44 87 HIS B N 1
ATOM 1746 C CA . HIS B 1 87 ? -12.492 -0.144 4.551 1 97.44 87 HIS B CA 1
ATOM 1747 C C . HIS B 1 87 ? -13 -1.555 4.828 1 97.44 87 HIS B C 1
ATOM 1749 O O . HIS B 1 87 ? -12.438 -2.27 5.664 1 97.44 87 HIS B O 1
ATOM 1755 N N . ASP B 1 88 ? -14 -1.927 4.062 1 96.44 88 ASP B N 1
ATOM 1756 C CA . ASP B 1 88 ? -14.648 -3.229 4.199 1 96.44 88 ASP B CA 1
ATOM 1757 C C . ASP B 1 88 ? -14.453 -4.07 2.941 1 96.44 88 ASP B C 1
ATOM 1759 O O . ASP B 1 88 ? -15.211 -5.016 2.695 1 96.44 88 ASP B O 1
ATOM 1763 N N . CYS B 1 89 ? -13.508 -3.701 2.113 1 97.75 89 CYS B N 1
ATOM 1764 C CA . CYS B 1 89 ? -13.312 -4.445 0.874 1 97.75 89 CYS B CA 1
ATOM 1765 C C . CYS B 1 89 ? -12.969 -5.902 1.161 1 97.75 89 CYS B C 1
ATOM 1767 O O . CYS B 1 89 ? -11.945 -6.199 1.779 1 97.75 89 CYS B O 1
ATOM 1769 N N . ASP B 1 90 ? -13.789 -6.781 0.702 1 96.06 90 ASP B N 1
ATOM 1770 C CA . ASP B 1 90 ? -13.664 -8.227 0.888 1 96.06 90 ASP B CA 1
ATOM 1771 C C . ASP B 1 90 ? -13.492 -8.578 2.363 1 96.06 90 ASP B C 1
ATOM 1773 O O . ASP B 1 90 ? -12.68 -9.438 2.707 1 96.06 90 ASP B O 1
ATOM 1777 N N . ASP B 1 91 ? -14.148 -7.809 3.166 1 91.25 91 ASP B N 1
ATOM 1778 C CA . ASP B 1 91 ? -14.062 -7.992 4.609 1 91.25 91 ASP B CA 1
ATOM 1779 C C . ASP B 1 91 ? -15.406 -8.453 5.184 1 91.25 91 ASP B C 1
ATOM 1781 O O . ASP B 1 91 ? -16.438 -7.82 4.949 1 91.25 91 ASP B O 1
ATOM 1785 N N . GLY B 1 92 ? -15.516 -9.555 5.824 1 83.94 92 GLY B N 1
ATOM 1786 C CA . GLY B 1 92 ? -16.75 -10.086 6.371 1 83.94 92 GLY B CA 1
ATOM 1787 C C . GLY B 1 92 ? -16.859 -9.914 7.875 1 83.94 92 GLY B C 1
ATOM 1788 O O . GLY B 1 92 ? -17.828 -10.383 8.492 1 83.94 92 GLY B O 1
ATOM 1789 N N . TRP B 1 93 ? -15.984 -9.219 8.469 1 86.19 93 TRP B N 1
ATOM 1790 C CA . TRP B 1 93 ? -15.938 -9.102 9.922 1 86.19 93 TRP B CA 1
ATOM 1791 C C . TRP B 1 93 ? -16.547 -7.785 10.383 1 86.19 93 TRP B C 1
ATOM 1793 O O . TRP B 1 93 ? -16 -6.711 10.133 1 86.19 93 TRP B O 1
ATOM 1803 N N . THR B 1 94 ? -17.734 -7.84 10.984 1 85.44 94 THR B N 1
ATOM 1804 C CA . THR B 1 94 ? -18.375 -6.688 11.617 1 85.44 94 THR B CA 1
ATOM 1805 C C . THR B 1 94 ? -18.297 -6.797 13.133 1 85.44 94 THR B C 1
ATOM 1807 O O . THR B 1 94 ? -18.391 -7.895 13.688 1 85.44 94 THR B O 1
ATOM 1810 N N . PRO B 1 95 ? -18.062 -5.621 13.898 1 90.06 95 PRO B N 1
ATOM 1811 C CA . PRO B 1 95 ? -18.125 -4.242 13.406 1 90.06 95 PRO B CA 1
ATOM 1812 C C . PRO B 1 95 ? -16.766 -3.701 12.992 1 90.06 95 PRO B C 1
ATOM 1814 O O . PRO B 1 95 ? -16.641 -2.52 12.656 1 90.06 95 PRO B O 1
ATOM 1817 N N . CYS B 1 96 ? -15.758 -4.516 12.914 1 94.94 96 CYS B N 1
ATOM 1818 C CA . CYS B 1 96 ? -14.414 -4.027 12.648 1 94.94 96 CYS B CA 1
ATOM 1819 C C . CYS B 1 96 ? -14.164 -3.883 11.156 1 94.94 96 CYS B C 1
ATOM 1821 O O . CYS B 1 96 ? -14.812 -4.551 10.344 1 94.94 96 CYS B O 1
ATOM 1823 N N . GLN B 1 97 ? -13.297 -2.971 10.797 1 96.69 97 GLN B N 1
ATOM 1824 C CA . GLN B 1 97 ? -12.867 -2.744 9.422 1 96.69 97 GLN B CA 1
ATOM 1825 C C . GLN B 1 97 ? -11.367 -2.984 9.266 1 96.69 97 GLN B C 1
ATOM 1827 O O . GLN B 1 97 ? -10.617 -2.896 10.234 1 96.69 97 GLN B O 1
ATOM 1832 N N . ARG B 1 98 ? -11 -3.318 8.047 1 97.5 98 ARG B N 1
ATOM 1833 C CA . ARG B 1 98 ? -9.586 -3.303 7.695 1 97.5 98 ARG B CA 1
ATOM 1834 C C . ARG B 1 98 ? -9.031 -1.88 7.699 1 97.5 98 ARG B C 1
ATOM 1836 O O . ARG B 1 98 ? -9.711 -0.947 7.262 1 97.5 98 ARG B O 1
ATOM 1843 N N . ARG B 1 99 ? -7.828 -1.724 8.195 1 97.94 99 ARG B N 1
ATOM 1844 C CA . ARG B 1 99 ? -7.215 -0.4 8.242 1 97.94 99 ARG B CA 1
ATOM 1845 C C . ARG B 1 99 ? -5.805 -0.432 7.668 1 97.94 99 ARG B C 1
ATOM 1847 O O . ARG B 1 99 ? -4.957 -1.2 8.133 1 97.94 99 ARG B O 1
ATOM 1854 N N . LEU B 1 100 ? -5.629 0.357 6.652 1 98.31 100 LEU B N 1
ATOM 1855 C CA . LEU B 1 100 ? -4.309 0.606 6.082 1 98.31 100 LEU B CA 1
ATOM 1856 C C . LEU B 1 100 ? -3.777 1.966 6.523 1 98.31 100 LEU B C 1
ATOM 1858 O O . LEU B 1 100 ? -4.523 2.947 6.559 1 98.31 100 LEU B O 1
ATOM 1862 N N . THR B 1 101 ? -2.482 2.008 6.863 1 98.62 101 THR B N 1
ATOM 1863 C CA . THR B 1 101 ? -1.861 3.258 7.289 1 98.62 101 THR B CA 1
ATOM 1864 C C . THR B 1 101 ? -0.615 3.553 6.461 1 98.62 101 THR B C 1
ATOM 1866 O O . THR B 1 101 ? 0.228 2.674 6.262 1 98.62 101 THR B O 1
ATOM 1869 N N . VAL B 1 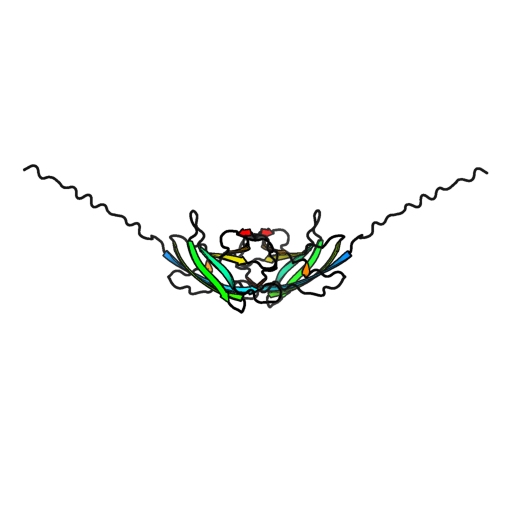102 ? -0.531 4.738 6.004 1 98.75 102 VAL B N 1
ATOM 1870 C CA . VAL B 1 102 ? 0.632 5.188 5.246 1 98.75 102 VAL B CA 1
ATOM 1871 C C . VAL B 1 102 ? 1.102 6.543 5.766 1 98.75 102 VAL B C 1
ATOM 1873 O O . VAL B 1 102 ? 0.308 7.48 5.879 1 98.75 102 VAL B O 1
ATOM 1876 N N . GLY B 1 103 ? 2.383 6.652 6.066 1 98.5 103 GLY B N 1
ATOM 1877 C CA . GLY B 1 103 ? 2.969 7.93 6.449 1 98.5 103 GLY B CA 1
ATOM 1878 C C . GLY B 1 103 ? 3.373 8.781 5.262 1 98.5 103 GLY B C 1
ATOM 1879 O O . GLY B 1 103 ? 3.752 8.25 4.215 1 98.5 103 GLY B O 1
ATOM 1880 N N . VAL B 1 104 ? 3.305 10.023 5.453 1 98.56 104 VAL B N 1
ATOM 1881 C CA . VAL B 1 104 ? 3.67 10.992 4.43 1 98.56 104 VAL B CA 1
ATOM 1882 C C . VAL B 1 104 ? 5.121 11.43 4.625 1 98.56 104 VAL B C 1
ATOM 1884 O O . VAL B 1 104 ? 5.523 11.789 5.734 1 98.56 104 VAL B O 1
ATOM 1887 N N . PRO B 1 105 ? 5.941 11.438 3.584 1 97.69 105 PRO B N 1
ATOM 1888 C CA . PRO B 1 105 ? 7.328 11.898 3.719 1 97.69 105 PRO B CA 1
ATOM 1889 C C . PRO B 1 105 ? 7.422 13.367 4.125 1 97.69 105 PRO B C 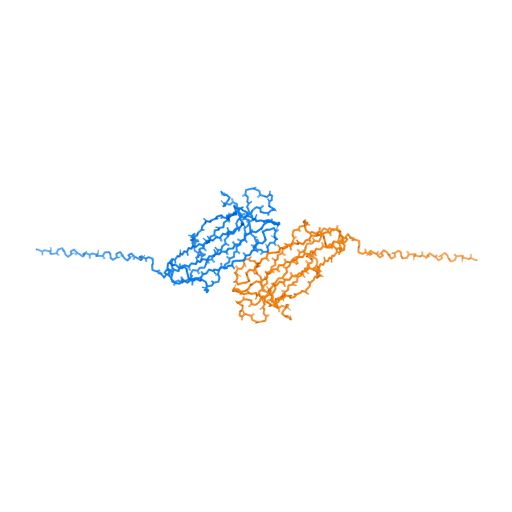1
ATOM 1891 O O . PRO B 1 105 ? 6.605 14.188 3.695 1 97.69 105 PRO B O 1
ATOM 1894 N N . ASP B 1 106 ? 8.492 13.711 4.762 1 96.25 106 ASP B N 1
ATOM 1895 C CA . ASP B 1 106 ? 8.688 15.047 5.316 1 96.25 106 ASP B CA 1
ATOM 1896 C C . ASP B 1 106 ? 8.727 16.094 4.211 1 96.25 106 ASP B C 1
ATOM 1898 O O . ASP B 1 106 ? 8.289 17.234 4.414 1 96.25 106 ASP B O 1
ATOM 1902 N N . LYS B 1 107 ? 9.227 15.75 3.152 1 96.56 107 LYS B N 1
ATOM 1903 C CA . LYS B 1 107 ? 9.43 16.734 2.088 1 96.56 107 LYS B CA 1
ATOM 1904 C C . LYS B 1 107 ? 8.102 17.234 1.544 1 96.56 107 LYS B C 1
ATOM 1906 O O . LYS B 1 107 ? 8.062 18.203 0.784 1 96.56 107 LYS B O 1
ATOM 1911 N N . TYR B 1 108 ? 7.047 16.609 1.929 1 97.94 108 TYR B N 1
ATOM 1912 C CA . TYR B 1 108 ? 5.734 17.078 1.49 1 97.94 108 TYR B CA 1
ATOM 1913 C C . TYR B 1 108 ? 5.07 17.922 2.564 1 97.94 108 TYR B C 1
ATOM 1915 O O . TYR B 1 108 ? 3.934 18.375 2.395 1 97.94 108 TYR B O 1
ATOM 1923 N N . ILE B 1 109 ? 5.703 18.109 3.645 1 97.94 109 ILE B N 1
ATOM 1924 C CA . ILE B 1 109 ? 5.223 19 4.703 1 97.94 109 ILE B CA 1
ATOM 1925 C C . ILE B 1 109 ? 5.641 20.438 4.406 1 97.94 109 ILE B C 1
ATOM 1927 O O . ILE B 1 109 ? 6.805 20.703 4.102 1 97.94 109 ILE B O 1
ATOM 1931 N N . THR B 1 110 ? 4.684 21.312 4.422 1 97.81 110 THR B N 1
ATOM 1932 C CA . THR B 1 110 ? 4.918 22.734 4.129 1 97.81 110 THR B CA 1
ATOM 1933 C C . THR B 1 110 ? 4.961 23.547 5.418 1 97.81 110 THR B C 1
ATOM 1935 O O . THR B 1 110 ? 4.129 23.359 6.305 1 97.81 110 THR B O 1
ATOM 1938 N N . ASN B 1 111 ? 5.934 24.375 5.527 1 95.94 111 ASN B N 1
ATOM 1939 C CA . ASN B 1 111 ? 5.895 25.359 6.594 1 95.94 111 ASN B CA 1
ATOM 1940 C C . ASN B 1 111 ? 4.844 26.438 6.316 1 95.94 111 ASN B C 1
ATOM 1942 O O . ASN B 1 111 ? 4.867 27.078 5.266 1 95.94 111 ASN B O 1
ATOM 1946 N N . GLY B 1 112 ? 3.891 26.531 7.152 1 96.19 112 GLY B N 1
ATOM 1947 C CA . GLY B 1 112 ? 2.805 27.469 6.957 1 96.19 112 GLY B CA 1
ATOM 1948 C C . GLY B 1 112 ? 1.436 26.812 6.949 1 96.19 112 GLY B C 1
ATOM 1949 O O . GLY B 1 112 ? 1.319 25.609 7.156 1 96.19 112 GLY B O 1
ATOM 1950 N N . ASP B 1 113 ? 0.366 27.625 6.66 1 94.12 113 ASP B N 1
ATOM 1951 C CA . ASP B 1 113 ? -1.023 27.219 6.852 1 94.12 113 ASP B CA 1
ATOM 1952 C C . ASP B 1 113 ? -1.564 26.516 5.605 1 94.12 113 ASP B C 1
ATOM 1954 O O . ASP B 1 113 ? -2.592 25.828 5.668 1 94.12 113 ASP B O 1
ATOM 1958 N N . LYS B 1 114 ? -0.837 26.75 4.496 1 96.75 114 LYS B N 1
ATOM 1959 C CA . LYS B 1 114 ? -1.348 26.188 3.244 1 96.75 114 LYS B CA 1
ATOM 1960 C C . LYS B 1 114 ? -0.321 25.266 2.594 1 96.75 114 LYS B C 1
ATOM 1962 O O . LYS B 1 114 ? 0.798 25.688 2.293 1 96.75 114 LYS B O 1
ATOM 1967 N N . PRO B 1 115 ? -0.746 24.047 2.359 1 98.25 115 PRO B N 1
ATOM 1968 C CA . PRO B 1 115 ? 0.198 23.172 1.676 1 98.25 115 PRO B CA 1
ATOM 1969 C C . PRO B 1 115 ? 0.583 23.672 0.287 1 98.25 115 PRO B C 1
ATOM 1971 O O . PRO B 1 115 ? -0.271 24.156 -0.454 1 98.25 115 PRO B O 1
ATOM 1974 N N . THR B 1 116 ? 1.844 23.516 -0.044 1 97.75 116 THR B N 1
ATOM 1975 C CA . THR B 1 116 ? 2.314 23.938 -1.355 1 97.75 116 THR B CA 1
ATOM 1976 C C . THR B 1 116 ? 2.58 22.734 -2.258 1 97.75 116 THR B C 1
ATOM 1978 O O . THR B 1 116 ? 2.818 22.891 -3.457 1 97.75 116 THR B O 1
ATOM 1981 N N . LYS B 1 117 ? 2.65 21.531 -1.696 1 97.38 117 LYS B N 1
ATOM 1982 C CA . LYS B 1 117 ? 2.809 20.281 -2.426 1 97.38 117 LYS B CA 1
ATOM 1983 C C . LYS B 1 117 ? 1.728 19.266 -2.033 1 97.38 117 LYS B C 1
ATOM 1985 O O . LYS B 1 117 ? 1.225 19.297 -0.909 1 97.38 117 LYS B O 1
ATOM 1990 N N . VAL B 1 118 ? 1.374 18.5 -2.98 1 98.62 118 VAL B N 1
ATOM 1991 C CA . VAL B 1 118 ? 0.407 17.438 -2.723 1 98.62 118 VAL B CA 1
ATOM 1992 C C . VAL B 1 118 ? 1.089 16.078 -2.848 1 98.62 118 VAL B C 1
ATOM 1994 O O . VAL B 1 118 ? 1.759 15.797 -3.846 1 98.62 118 VAL B O 1
ATOM 1997 N N . PHE B 1 119 ? 1.05 15.289 -1.787 1 98.81 119 PHE B N 1
ATOM 1998 C CA . PHE B 1 119 ? 1.538 13.914 -1.857 1 98.81 119 PHE B CA 1
ATOM 1999 C C . PHE B 1 119 ? 0.49 13 -2.479 1 98.81 119 PHE B C 1
ATOM 2001 O O . PHE B 1 119 ? -0.607 12.844 -1.939 1 98.81 119 PHE B O 1
ATOM 2008 N N . ASP B 1 120 ? 0.811 12.383 -3.596 1 98.88 120 ASP B N 1
ATOM 2009 C CA . ASP B 1 120 ? -0.09 11.477 -4.301 1 98.88 120 ASP B CA 1
ATOM 2010 C C . ASP B 1 120 ? 0.17 10.023 -3.908 1 98.88 120 ASP B C 1
ATOM 2012 O O . ASP B 1 120 ? 1.215 9.461 -4.242 1 98.88 120 ASP B O 1
ATOM 2016 N N . LEU B 1 121 ? -0.841 9.445 -3.26 1 98.75 121 LEU B N 1
ATOM 2017 C CA . LEU B 1 121 ? -0.713 8.07 -2.791 1 98.75 121 LEU B CA 1
ATOM 2018 C C . LEU B 1 121 ? -0.859 7.086 -3.947 1 98.75 121 LEU B C 1
ATOM 2020 O O . LEU B 1 121 ? -0.547 5.902 -3.805 1 98.75 121 LEU B O 1
ATOM 2024 N N . GLY B 1 122 ? -1.246 7.602 -5.098 1 98.75 122 GLY B N 1
ATOM 2025 C CA . GLY B 1 122 ? -1.523 6.719 -6.219 1 98.75 122 GLY B CA 1
ATOM 2026 C C . GLY B 1 122 ? -2.904 6.094 -6.16 1 98.75 122 GLY B C 1
ATOM 2027 O O . GLY B 1 122 ? -3.873 6.754 -5.777 1 98.75 122 GLY B O 1
ATOM 2028 N N . THR B 1 123 ? -3.072 4.902 -6.688 1 98.88 123 THR B N 1
ATOM 2029 C CA . THR B 1 123 ? -4.289 4.098 -6.656 1 98.88 123 THR B CA 1
ATOM 2030 C C . THR B 1 123 ? -4.07 2.822 -5.852 1 98.88 123 THR B C 1
ATOM 2032 O O . THR B 1 123 ? -3.35 1.922 -6.285 1 98.88 123 THR B O 1
ATOM 2035 N N . ILE B 1 124 ? -4.711 2.703 -4.75 1 98.94 124 ILE B N 1
ATOM 2036 C CA . ILE B 1 124 ? -4.488 1.584 -3.844 1 98.94 124 ILE B CA 1
ATOM 2037 C C . ILE B 1 124 ? -5.594 0.546 -4.023 1 98.94 124 ILE B C 1
ATOM 2039 O O . ILE B 1 124 ? -6.781 0.872 -3.936 1 98.94 124 ILE B O 1
ATOM 2043 N N . GLN B 1 125 ? -5.195 -0.673 -4.32 1 98.94 125 GLN B N 1
ATOM 2044 C CA . GLN B 1 125 ? -6.094 -1.824 -4.355 1 98.94 125 GLN B CA 1
ATOM 2045 C C . GLN B 1 125 ? -6.383 -2.34 -2.947 1 98.94 125 GLN B C 1
ATOM 2047 O O . GLN B 1 125 ? -5.547 -3.016 -2.344 1 98.94 125 GLN B O 1
ATOM 2052 N N . LEU B 1 126 ? -7.617 -2.168 -2.531 1 98.88 126 LEU B N 1
ATOM 2053 C CA . LEU B 1 126 ? -7.961 -2.467 -1.146 1 98.88 126 LEU B CA 1
ATOM 2054 C C . LEU B 1 126 ? -8.203 -3.959 -0.956 1 98.88 126 LEU B C 1
ATOM 2056 O O . LEU B 1 126 ? -8.195 -4.457 0.173 1 98.88 126 LEU B O 1
ATOM 2060 N N . ALA B 1 127 ? -8.445 -4.668 -2.051 1 98.69 127 ALA B N 1
ATOM 2061 C CA . ALA B 1 127 ? -8.688 -6.102 -1.943 1 98.69 127 ALA B CA 1
ATOM 2062 C C . ALA B 1 127 ? -7.406 -6.852 -1.587 1 98.69 127 ALA B C 1
ATOM 2064 O O . ALA B 1 127 ? -7.453 -8 -1.146 1 98.69 127 ALA B O 1
ATOM 2065 N N . GLY B 1 128 ? -6.289 -6.164 -1.856 1 98.5 128 GLY B N 1
ATOM 2066 C CA . GLY B 1 128 ? -5.027 -6.789 -1.501 1 98.5 128 GLY B CA 1
ATOM 2067 C C . GLY B 1 128 ? -4.887 -7.055 -0.014 1 98.5 128 GLY B C 1
ATOM 2068 O O . GLY B 1 128 ? -5.441 -6.32 0.807 1 98.5 128 GLY B O 1
ATOM 2069 N N . LYS B 1 129 ? -4.098 -8.07 0.275 1 97.38 129 LYS B N 1
ATOM 2070 C CA . LYS B 1 129 ? -3.762 -8.375 1.664 1 97.38 129 LYS B CA 1
ATOM 2071 C C . LYS B 1 129 ? -2.447 -7.707 2.068 1 97.38 129 LYS B C 1
ATOM 2073 O O . LYS B 1 129 ? -1.393 -8.344 2.053 1 97.38 129 LYS B O 1
ATOM 2078 N N . TRP B 1 130 ? -2.574 -6.562 2.48 1 98.06 130 TRP B N 1
ATOM 2079 C CA . TRP B 1 130 ? -1.393 -5.762 2.771 1 98.06 130 TRP B CA 1
ATOM 2080 C C . TRP B 1 130 ? -0.765 -6.176 4.098 1 98.06 130 TRP B C 1
ATOM 2082 O O . TRP B 1 130 ? -1.434 -6.18 5.133 1 98.06 130 TRP B O 1
ATOM 2092 N N . VAL B 1 131 ? 0.498 -6.477 4.074 1 97.75 131 VAL B N 1
ATOM 2093 C CA . VAL B 1 131 ? 1.193 -6.758 5.324 1 97.75 131 VAL B CA 1
ATOM 2094 C C . VAL B 1 131 ? 1.298 -5.48 6.156 1 97.75 131 VAL B C 1
ATOM 2096 O O . VAL B 1 131 ? 1.73 -4.438 5.652 1 97.75 131 VAL B O 1
ATOM 2099 N N . GLY B 1 132 ? 0.886 -5.555 7.41 1 97.06 132 GLY B N 1
ATOM 2100 C CA . GLY B 1 132 ? 0.892 -4.391 8.281 1 97.06 132 GLY B CA 1
ATOM 2101 C C . GLY B 1 132 ? -0.491 -3.816 8.516 1 97.06 132 GLY B C 1
ATOM 2102 O O . GLY B 1 132 ? -0.683 -2.994 9.422 1 97.06 132 GLY B O 1
ATOM 2103 N N . GLU B 1 133 ? -1.447 -4.258 7.676 1 97.31 133 GLU B N 1
ATOM 2104 C CA . GLU B 1 133 ? -2.822 -3.846 7.945 1 97.31 133 GLU B CA 1
ATOM 2105 C C . GLU B 1 133 ? -3.266 -4.285 9.336 1 97.31 133 GLU B C 1
ATOM 2107 O O . GLU B 1 133 ? -2.857 -5.344 9.82 1 97.31 133 GLU B O 1
ATOM 2112 N N . THR B 1 134 ? -4.168 -3.447 9.891 1 96.69 134 THR B N 1
ATOM 2113 C CA . THR B 1 134 ? -4.762 -3.77 11.18 1 96.69 134 THR B CA 1
ATOM 2114 C C . THR B 1 134 ? -6.285 -3.732 11.102 1 96.69 134 THR B C 1
ATOM 2116 O O . THR B 1 134 ? -6.852 -3.492 10.031 1 96.69 134 THR B O 1
ATOM 2119 N N . ARG B 1 135 ? -6.891 -4.176 12.211 1 95.94 135 ARG B N 1
ATOM 2120 C CA . ARG B 1 135 ? -8.344 -4.09 12.336 1 95.94 135 ARG B CA 1
ATOM 2121 C C . ARG B 1 135 ? -8.75 -2.936 13.242 1 95.94 135 ARG B C 1
ATOM 2123 O O . ARG B 1 135 ? -8.141 -2.725 14.297 1 95.94 135 ARG B O 1
ATOM 2130 N N . ASP B 1 136 ? -9.68 -2.203 12.719 1 94.88 136 ASP B N 1
ATOM 2131 C CA . ASP B 1 136 ? -10.219 -1.095 13.5 1 94.88 136 ASP B CA 1
ATOM 2132 C C . ASP B 1 136 ? -11.703 -1.302 13.789 1 94.88 136 ASP B C 1
ATOM 2134 O O . ASP B 1 136 ? -12.516 -1.407 12.867 1 94.88 136 ASP B O 1
ATOM 2138 N N . CYS B 1 137 ? -12.039 -1.316 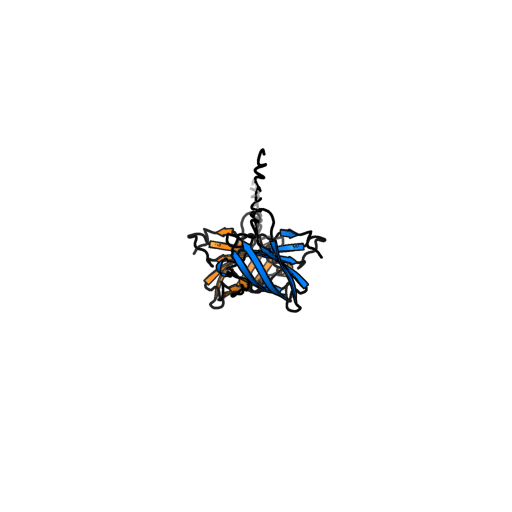15.039 1 93.56 137 CYS B N 1
ATOM 2139 C CA . CYS B 1 137 ? -13.422 -1.609 15.406 1 93.56 137 CYS B CA 1
ATOM 2140 C C . CYS B 1 137 ? -14.109 -0.37 15.961 1 93.56 137 CYS B C 1
ATOM 2142 O O . CYS B 1 137 ? -15.234 -0.452 16.453 1 93.56 137 CYS B O 1
ATOM 2144 N N . ILE B 1 138 ? -13.461 0.761 15.93 1 85.31 138 ILE B N 1
ATOM 2145 C CA . ILE B 1 138 ? -13.953 1.963 16.594 1 85.31 138 ILE B CA 1
ATOM 2146 C C . ILE B 1 138 ? -14.445 2.965 15.539 1 85.31 138 ILE B C 1
ATOM 2148 O O . ILE B 1 138 ? -15.383 3.723 15.789 1 85.31 138 ILE B O 1
ATOM 2152 N N . HIS B 1 139 ? -13.844 3.053 14.438 1 80.62 139 HIS B N 1
ATOM 2153 C CA . HIS B 1 139 ? -14.109 4.148 13.516 1 80.62 139 HIS B CA 1
ATOM 2154 C C . HIS B 1 139 ? -15.117 3.74 12.445 1 80.62 139 HIS B C 1
ATOM 2156 O O . HIS B 1 139 ? -15.141 4.32 11.359 1 80.62 139 HIS B O 1
ATOM 2162 N N . ARG B 1 140 ? -15.828 2.672 12.875 1 72.88 140 ARG B N 1
ATOM 2163 C CA . ARG B 1 140 ? -16.938 2.359 11.977 1 72.88 140 ARG B CA 1
ATOM 2164 C C . ARG B 1 140 ? -18.062 3.377 12.125 1 72.88 140 ARG B C 1
ATOM 2166 O O . ARG B 1 140 ? -18.531 3.637 13.234 1 72.88 140 ARG B O 1
ATOM 2173 N N . HIS B 1 141 ? -18.25 4.602 11.32 1 60.03 141 HIS B N 1
ATOM 2174 C CA . HIS B 1 141 ? -19.438 5.43 11.438 1 60.03 141 HIS B CA 1
ATOM 2175 C C . HIS B 1 141 ? -19.75 6.137 10.125 1 60.03 141 HIS B C 1
ATOM 2177 O O . HIS B 1 141 ? -18.844 6.414 9.336 1 60.03 141 HIS B O 1
#

Secondary structure (DSSP, 8-state):
-------------------SEEEEEEEEEEEEETTEE-TT-EEEEEE--SS-PEEEEEEE--TTSEEEEEEEEEESS---EEEEEEE-TT---SS-EEEEEEEPPGGGPEESSS-S-EEEEEEEETTSEETT-EEESS---/-------------------SEEEEEEEEEEEEETTEE-TT-EEEEEE--SS-PEEEEEEE--TTSEEEEEEEEEESS---EEEEEEE-TT---SS-EEEEEEEPPGGGPEESSS-S-EEEEEEEETTSEETT-EEESS---